Protein AF-A0A395MGU2-F1 (afdb_monomer)

pLDDT: mean 71.95, std 17.81, range [32.53, 97.25]

Secondary structure (DSSP, 8-state):
-HHHHHHHHHHHHHHHHHHHHHHHHHHHHHHHHHHHHHHHHHHHHHHHHHHHT-TTTSTT-HHHHHHHHHHHHHHHHHHHHHHHHHHHHHHHHHTTTT---S---TTTHHHHHHHHHHHHHHHHHHHHHHHHHHHHHHHHHHHHHHHHHHHHHHHHHHHHHHHHHHHHHHHHHHHHHHHHHHHHHHHHHHHHHHHHHHHHHHHHHHHHTTS---------------------------------

Structure (mmCIF, N/CA/C/O backbone):
data_AF-A0A395MGU2-F1
#
_entry.id   AF-A0A395MGU2-F1
#
loop_
_atom_site.group_PDB
_atom_site.id
_atom_site.type_symbol
_atom_site.label_atom_id
_atom_site.label_alt_id
_atom_site.label_comp_id
_atom_site.label_asym_id
_atom_site.label_entity_id
_atom_site.label_seq_id
_atom_site.pdbx_PDB_ins_code
_atom_site.Cartn_x
_atom_site.Cartn_y
_atom_site.Cartn_z
_atom_site.occupancy
_atom_site.B_iso_or_equiv
_atom_site.auth_seq_id
_atom_site.auth_comp_id
_atom_site.auth_asym_id
_atom_site.auth_atom_id
_atom_site.pdbx_PDB_model_num
ATOM 1 N N . MET A 1 1 ? 37.903 23.593 -37.915 1.00 64.31 1 MET A N 1
ATOM 2 C CA . MET A 1 1 ? 38.315 22.238 -37.480 1.00 64.31 1 MET A CA 1
ATOM 3 C C . MET A 1 1 ? 38.249 22.070 -35.965 1.00 64.31 1 MET A C 1
ATOM 5 O O . MET A 1 1 ? 37.519 21.200 -35.523 1.00 64.31 1 MET A O 1
ATOM 9 N N . LEU A 1 2 ? 38.906 22.914 -35.159 1.00 67.88 2 LEU A N 1
ATOM 10 C CA . LEU A 1 2 ? 38.904 22.776 -33.691 1.00 67.88 2 LEU A CA 1
ATOM 11 C C . LEU A 1 2 ? 37.501 22.856 -33.055 1.00 67.88 2 LEU A C 1
ATOM 13 O O . LEU A 1 2 ? 37.156 22.018 -32.233 1.00 67.88 2 LEU A O 1
ATOM 17 N N . THR A 1 3 ? 36.648 23.781 -33.501 1.00 76.00 3 THR A N 1
ATOM 18 C CA . THR A 1 3 ? 35.249 23.897 -33.039 1.00 76.00 3 THR A CA 1
ATOM 19 C C . THR A 1 3 ? 34.394 22.676 -33.382 1.00 76.00 3 THR A C 1
ATOM 21 O O . THR A 1 3 ? 33.568 22.258 -32.580 1.00 76.00 3 THR A O 1
ATOM 24 N N . PHE A 1 4 ? 34.624 22.068 -34.545 1.00 64.56 4 PHE A N 1
ATOM 25 C CA . PHE A 1 4 ? 33.943 20.848 -34.977 1.00 64.56 4 PHE A CA 1
ATOM 26 C C . PHE A 1 4 ? 34.370 19.637 -34.135 1.00 64.56 4 PHE A C 1
ATOM 28 O O . PHE A 1 4 ? 33.527 18.865 -33.694 1.00 64.56 4 PHE A O 1
ATOM 35 N N . VAL A 1 5 ? 35.665 19.521 -33.824 1.00 73.94 5 VAL A N 1
ATOM 36 C CA . VAL A 1 5 ? 36.189 18.476 -32.928 1.00 73.94 5 VAL A CA 1
ATOM 37 C C . VAL A 1 5 ? 35.655 18.650 -31.503 1.00 73.94 5 VAL A C 1
ATOM 39 O O . VAL A 1 5 ? 35.229 17.675 -30.891 1.00 73.94 5 VAL A O 1
ATOM 42 N N . VAL A 1 6 ? 35.606 19.884 -30.991 1.00 74.00 6 VAL A N 1
ATOM 43 C CA . VAL A 1 6 ? 35.024 20.189 -29.674 1.00 74.00 6 VAL A CA 1
ATOM 44 C C . VAL A 1 6 ? 33.528 19.873 -29.642 1.00 74.00 6 VAL A C 1
ATOM 46 O O . VAL A 1 6 ? 33.061 19.283 -28.673 1.00 74.00 6 VAL A O 1
ATOM 49 N N . ALA A 1 7 ? 32.779 20.188 -30.702 1.00 70.62 7 ALA A N 1
ATOM 50 C CA . ALA A 1 7 ? 31.359 19.855 -30.796 1.00 70.62 7 ALA A CA 1
ATOM 51 C C . ALA A 1 7 ? 31.118 18.336 -30.809 1.00 70.62 7 ALA A C 1
ATOM 53 O O . ALA A 1 7 ? 30.232 17.849 -30.110 1.00 70.62 7 ALA A O 1
ATOM 54 N N . ILE A 1 8 ? 31.937 17.574 -31.543 1.00 67.94 8 ILE A N 1
ATOM 55 C CA . ILE A 1 8 ? 31.875 16.106 -31.552 1.00 67.94 8 ILE A CA 1
ATOM 56 C C . ILE A 1 8 ? 32.214 15.544 -30.167 1.00 67.94 8 ILE A C 1
ATOM 58 O O . ILE A 1 8 ? 31.472 14.712 -29.649 1.00 67.94 8 ILE A O 1
ATOM 62 N N . ALA A 1 9 ? 33.290 16.019 -29.538 1.00 65.88 9 ALA A N 1
ATOM 63 C CA . ALA A 1 9 ? 33.683 15.583 -28.200 1.00 65.88 9 ALA A CA 1
ATOM 64 C C . ALA A 1 9 ? 32.603 15.904 -27.153 1.00 65.88 9 ALA A C 1
ATOM 66 O O . ALA A 1 9 ? 32.285 15.054 -26.324 1.00 65.88 9 ALA A O 1
ATOM 67 N N . ALA A 1 10 ? 31.986 17.086 -27.227 1.00 69.06 10 ALA A N 1
ATOM 68 C CA . ALA A 1 10 ? 30.882 17.480 -26.356 1.00 69.06 10 ALA A CA 1
ATOM 69 C C . ALA A 1 10 ? 29.630 16.616 -26.580 1.00 69.06 10 ALA A C 1
ATOM 71 O O . ALA A 1 10 ? 28.996 16.203 -25.612 1.00 69.06 10 ALA A O 1
ATOM 72 N N . ALA A 1 11 ? 29.296 16.286 -27.831 1.00 64.44 11 ALA A N 1
ATOM 73 C CA . ALA A 1 11 ? 28.179 15.400 -28.151 1.00 64.44 11 ALA A CA 1
ATOM 74 C C . ALA A 1 11 ? 28.408 13.971 -27.626 1.00 64.44 11 ALA A C 1
ATOM 76 O O . ALA A 1 11 ? 27.502 13.371 -27.043 1.00 64.44 11 ALA A O 1
ATOM 77 N N . PHE A 1 12 ? 29.628 13.444 -27.771 1.00 66.94 12 PHE A N 1
ATOM 78 C CA . PHE A 1 12 ? 30.013 12.162 -27.179 1.00 66.94 12 PHE A CA 1
ATOM 79 C C . PHE A 1 12 ? 29.957 12.205 -25.654 1.00 66.94 12 PHE A C 1
ATOM 81 O O . PHE A 1 12 ? 29.389 11.300 -25.048 1.00 66.94 12 PHE A O 1
ATOM 88 N N . TYR A 1 13 ? 30.485 13.264 -25.037 1.00 70.81 13 TYR A N 1
ATOM 89 C CA . TYR A 1 13 ? 30.456 13.446 -23.590 1.00 70.81 13 TYR A CA 1
ATOM 90 C C . TYR A 1 13 ? 29.020 13.492 -23.057 1.00 70.81 13 TYR A C 1
ATOM 92 O O . TYR A 1 13 ? 28.683 12.727 -22.160 1.00 70.81 13 TYR A O 1
ATOM 100 N N . ALA A 1 14 ? 28.142 14.292 -23.668 1.00 66.50 14 ALA A N 1
ATOM 101 C CA . ALA A 1 14 ? 26.734 14.384 -23.283 1.00 66.50 14 ALA A CA 1
ATOM 102 C C . ALA A 1 14 ? 26.013 13.031 -23.396 1.00 66.50 14 ALA A C 1
ATOM 104 O O . ALA A 1 14 ? 25.290 12.627 -22.482 1.00 66.50 14 ALA A O 1
ATOM 105 N N . ARG A 1 15 ? 26.250 12.291 -24.486 1.00 70.56 15 ARG A N 1
ATOM 106 C CA . ARG A 1 15 ? 25.684 10.950 -24.678 1.00 70.56 15 ARG A CA 1
ATOM 107 C C . ARG A 1 15 ? 26.200 9.961 -23.632 1.00 70.56 15 ARG A C 1
ATOM 109 O O . ARG A 1 15 ? 25.426 9.148 -23.130 1.00 70.56 15 ARG A O 1
ATOM 116 N N . LEU A 1 16 ? 27.476 10.062 -23.265 1.00 64.56 16 LEU A N 1
ATOM 117 C CA . LEU A 1 16 ? 28.100 9.222 -22.247 1.00 64.56 16 LEU A CA 1
ATOM 118 C C . LEU A 1 16 ? 27.535 9.501 -20.848 1.00 64.56 16 LEU A C 1
ATOM 120 O O . LEU A 1 16 ? 27.206 8.572 -20.112 1.00 64.56 16 LEU A O 1
ATOM 124 N N . THR A 1 17 ? 27.380 10.774 -20.482 1.00 68.56 17 THR A N 1
ATOM 125 C CA . THR A 1 17 ? 26.789 11.172 -19.197 1.00 68.56 17 THR A CA 1
ATOM 126 C C . THR A 1 17 ? 25.331 10.724 -19.096 1.00 68.56 17 THR A C 1
ATOM 128 O O . THR A 1 17 ? 24.908 10.237 -18.050 1.00 68.56 17 THR A O 1
ATOM 131 N N . TYR A 1 18 ? 24.576 10.811 -20.194 1.00 68.56 18 TYR A N 1
ATOM 132 C CA . TYR A 1 18 ? 23.182 10.372 -20.249 1.00 68.56 18 TYR A CA 1
ATOM 133 C C . TYR A 1 18 ? 23.017 8.851 -20.074 1.00 68.56 18 TYR A C 1
ATOM 135 O O . TYR A 1 18 ? 22.142 8.403 -19.327 1.00 68.56 18 TYR A O 1
ATOM 143 N N . LEU A 1 19 ? 23.885 8.052 -20.705 1.00 71.69 19 LEU A N 1
ATOM 144 C CA . LEU A 1 19 ? 23.934 6.594 -20.526 1.00 71.69 19 LEU A CA 1
ATOM 145 C C . LEU A 1 19 ? 24.243 6.216 -19.074 1.00 71.69 19 LEU A C 1
ATOM 147 O O . LEU A 1 19 ? 23.569 5.373 -18.493 1.00 71.69 19 LEU A O 1
ATOM 151 N N . ARG A 1 20 ? 25.208 6.904 -18.462 1.00 71.25 20 ARG A N 1
ATOM 152 C CA . ARG A 1 20 ? 25.637 6.639 -17.086 1.00 71.25 20 ARG A CA 1
ATOM 153 C C . ARG A 1 20 ? 24.561 6.975 -16.052 1.00 71.25 20 ARG A C 1
ATOM 155 O O . ARG A 1 20 ? 24.327 6.190 -15.144 1.00 71.25 20 ARG A O 1
ATOM 162 N N . ASN A 1 21 ? 23.852 8.089 -16.235 1.00 77.69 21 ASN A N 1
ATOM 163 C CA . ASN A 1 21 ? 22.687 8.411 -15.409 1.00 77.69 21 ASN A CA 1
ATOM 164 C C . ASN A 1 21 ? 21.570 7.359 -15.562 1.00 77.69 21 ASN A C 1
ATOM 166 O O . ASN A 1 21 ? 20.858 7.060 -14.610 1.00 77.69 21 ASN A O 1
ATOM 170 N N . SER A 1 22 ? 21.417 6.785 -16.757 1.00 75.44 22 SER A N 1
ATOM 171 C CA . SER A 1 22 ? 20.407 5.752 -17.017 1.00 75.44 22 SER A CA 1
ATOM 172 C C . SER A 1 22 ? 20.746 4.421 -16.333 1.00 75.44 22 SER A C 1
ATOM 174 O O . SER A 1 22 ? 19.843 3.777 -15.806 1.00 75.44 22 SER A O 1
ATOM 176 N N . ASP A 1 23 ? 22.028 4.049 -16.266 1.00 73.69 23 ASP A N 1
ATOM 177 C CA . ASP A 1 23 ? 22.494 2.908 -15.465 1.00 73.69 23 ASP A CA 1
ATOM 178 C C . ASP A 1 23 ? 22.206 3.105 -13.974 1.00 73.69 23 ASP A C 1
ATOM 180 O O . ASP A 1 23 ? 21.671 2.211 -13.319 1.00 73.69 23 ASP A O 1
ATOM 184 N N . ASP A 1 24 ? 22.528 4.282 -13.430 1.00 78.44 24 ASP A N 1
ATOM 185 C CA . ASP A 1 24 ? 22.296 4.579 -12.013 1.00 78.44 24 ASP A CA 1
ATOM 186 C C . ASP A 1 24 ? 20.805 4.476 -11.655 1.00 78.44 24 ASP A C 1
ATOM 188 O O . ASP A 1 24 ? 20.445 3.964 -10.594 1.00 78.44 24 ASP A O 1
ATOM 192 N N . GLU A 1 25 ? 19.918 4.905 -12.553 1.00 79.62 25 GLU A N 1
ATOM 193 C CA . GLU A 1 25 ? 18.474 4.734 -12.390 1.00 79.62 25 GLU A CA 1
ATOM 194 C C . GLU A 1 25 ? 18.039 3.270 -12.421 1.00 79.62 25 GLU A C 1
ATOM 196 O O . GLU A 1 25 ? 17.237 2.864 -11.581 1.00 79.62 25 GLU A O 1
ATOM 201 N N . PHE A 1 26 ? 18.582 2.464 -13.333 1.00 78.12 26 PHE A N 1
ATOM 202 C CA . PHE A 1 26 ? 18.306 1.030 -13.376 1.00 78.12 26 PHE A CA 1
ATOM 203 C C . PHE A 1 26 ? 18.719 0.338 -12.067 1.00 78.12 26 PHE A C 1
ATOM 205 O O . PHE A 1 26 ? 17.932 -0.399 -11.470 1.00 78.12 26 PHE A O 1
ATOM 212 N N . PHE A 1 27 ? 19.917 0.632 -11.551 1.00 78.81 27 PHE A N 1
ATOM 213 C CA . PHE A 1 27 ? 20.377 0.079 -10.273 1.00 78.81 27 PHE A CA 1
ATOM 214 C C . PHE A 1 27 ? 19.551 0.569 -9.082 1.00 78.81 27 PHE A C 1
ATOM 216 O O . PHE A 1 27 ? 19.300 -0.205 -8.153 1.00 78.81 27 PHE A O 1
ATOM 223 N N . ARG A 1 28 ? 19.077 1.819 -9.107 1.00 81.06 28 ARG A N 1
ATOM 224 C CA . ARG A 1 28 ? 18.134 2.327 -8.102 1.00 81.06 28 ARG A CA 1
ATOM 225 C C . ARG A 1 28 ? 16.823 1.552 -8.127 1.00 81.06 28 ARG A C 1
ATOM 227 O O . ARG A 1 28 ? 16.382 1.141 -7.062 1.00 81.06 28 ARG A O 1
ATOM 234 N N . VAL A 1 29 ? 16.256 1.289 -9.307 1.00 81.44 29 VAL A N 1
ATOM 235 C CA . VAL A 1 29 ? 15.024 0.491 -9.443 1.00 81.44 29 VAL A CA 1
ATOM 236 C C . VAL A 1 29 ? 15.239 -0.950 -8.980 1.00 81.44 29 VAL A C 1
ATOM 238 O O . VAL A 1 29 ? 14.396 -1.497 -8.279 1.00 81.44 29 VAL A O 1
ATOM 241 N N . LYS A 1 30 ? 16.388 -1.569 -9.277 1.00 81.56 30 LYS A N 1
ATOM 242 C CA . LYS A 1 30 ? 16.716 -2.902 -8.738 1.00 81.56 30 LYS A CA 1
ATOM 243 C C . LYS A 1 30 ? 16.831 -2.906 -7.214 1.00 81.56 30 LYS A C 1
ATOM 245 O O . LYS A 1 30 ? 16.351 -3.827 -6.557 1.00 81.56 30 LYS A O 1
ATOM 250 N N . THR A 1 31 ? 17.454 -1.876 -6.650 1.00 81.19 31 THR A N 1
ATOM 251 C CA . THR A 1 31 ? 17.600 -1.739 -5.196 1.00 81.19 31 THR A CA 1
ATOM 252 C C . THR A 1 31 ? 16.237 -1.518 -4.542 1.00 81.19 31 THR A C 1
ATOM 254 O O . THR A 1 31 ? 15.907 -2.212 -3.580 1.00 81.19 31 THR A O 1
ATOM 257 N N . SER A 1 32 ? 15.401 -0.635 -5.098 1.00 75.38 32 SER A N 1
ATOM 258 C CA . SER A 1 32 ? 14.038 -0.423 -4.604 1.00 75.38 32 SER A CA 1
ATOM 259 C C . SER A 1 32 ? 13.200 -1.692 -4.730 1.00 75.38 32 SER A C 1
ATOM 261 O O . SER A 1 32 ? 12.474 -2.018 -3.807 1.00 75.38 32 SER A O 1
ATOM 263 N N . LEU A 1 33 ? 13.363 -2.477 -5.797 1.00 80.19 33 LEU A N 1
ATOM 264 C CA . LEU A 1 33 ? 12.656 -3.747 -5.974 1.00 80.19 33 LEU A CA 1
ATOM 265 C C . LEU A 1 33 ? 13.002 -4.776 -4.889 1.00 80.19 33 LEU A C 1
ATOM 267 O O . LEU A 1 33 ? 12.125 -5.487 -4.405 1.00 80.19 33 LEU A O 1
ATOM 271 N N . SER A 1 34 ? 14.264 -4.829 -4.454 1.00 78.94 34 SER A N 1
ATOM 272 C CA . SER A 1 34 ? 14.652 -5.690 -3.329 1.00 78.94 34 SER A CA 1
ATOM 273 C C . SER A 1 34 ? 13.978 -5.268 -2.018 1.00 78.94 34 SER A C 1
ATOM 275 O O . SER A 1 34 ? 13.497 -6.121 -1.273 1.00 78.94 34 SER A O 1
ATOM 277 N N . TRP A 1 35 ? 13.860 -3.957 -1.787 1.00 79.12 35 TRP A N 1
ATOM 278 C CA . TRP A 1 35 ? 13.123 -3.395 -0.657 1.00 79.12 35 TRP A CA 1
ATOM 279 C C . TRP A 1 35 ? 11.621 -3.689 -0.756 1.00 79.12 35 TRP A C 1
ATOM 281 O O . TRP A 1 35 ? 10.987 -4.079 0.223 1.00 79.12 35 TRP A O 1
ATOM 291 N N . TYR A 1 36 ? 11.0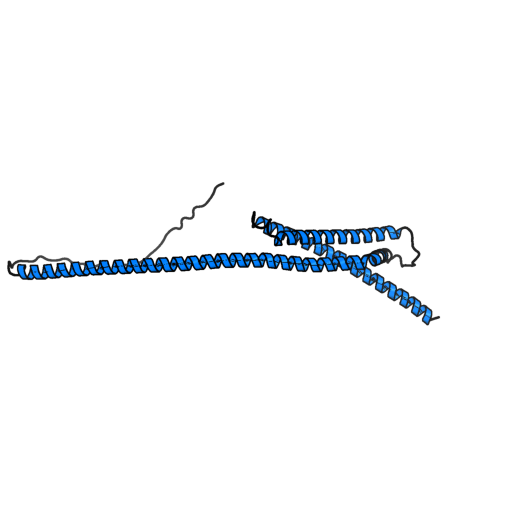64 -3.580 -1.959 1.00 80.31 36 TYR A N 1
ATOM 292 C CA . TYR A 1 36 ? 9.658 -3.828 -2.241 1.00 80.31 36 TYR A CA 1
ATOM 293 C C . TYR A 1 36 ? 9.228 -5.247 -1.921 1.00 80.31 36 TYR A C 1
ATOM 295 O O . TYR A 1 36 ? 8.150 -5.432 -1.364 1.00 80.31 36 TYR A O 1
ATOM 303 N N . LYS A 1 37 ? 10.100 -6.213 -2.198 1.00 78.06 37 LYS A N 1
ATOM 304 C CA . LYS A 1 37 ? 9.891 -7.616 -1.863 1.00 78.06 37 LYS A CA 1
ATOM 305 C C . LYS A 1 37 ? 9.890 -7.855 -0.354 1.00 78.06 37 LYS A C 1
ATOM 307 O O . LYS A 1 37 ? 9.051 -8.576 0.181 1.00 78.06 37 LYS A O 1
ATOM 312 N N . THR A 1 38 ? 10.824 -7.233 0.368 1.00 76.38 38 THR A N 1
ATOM 313 C CA . THR A 1 38 ? 10.840 -7.331 1.835 1.00 76.38 38 THR A CA 1
ATOM 314 C C . THR A 1 38 ? 9.624 -6.647 2.460 1.00 76.38 38 THR A C 1
ATOM 316 O O . THR A 1 38 ? 9.029 -7.176 3.391 1.00 76.38 38 THR A O 1
ATOM 319 N N . GLU A 1 39 ? 9.184 -5.524 1.901 1.00 74.62 39 GLU A N 1
ATOM 320 C CA . GLU A 1 39 ? 7.987 -4.819 2.350 1.00 74.62 39 GLU A CA 1
ATOM 321 C C . GLU A 1 39 ? 6.707 -5.615 2.063 1.00 74.62 39 GLU A C 1
ATOM 323 O O . GLU A 1 39 ? 5.857 -5.731 2.941 1.00 74.62 39 GLU A O 1
ATOM 328 N N . SER A 1 40 ? 6.564 -6.205 0.872 1.00 73.56 40 SER A N 1
ATOM 329 C CA . SER A 1 40 ? 5.372 -6.976 0.506 1.00 73.56 40 SER A CA 1
ATOM 330 C C . SER A 1 40 ? 5.228 -8.245 1.349 1.00 73.56 40 SER A C 1
ATOM 332 O O . SER A 1 40 ? 4.124 -8.553 1.799 1.00 73.56 40 SER A O 1
ATOM 334 N N . THR A 1 41 ? 6.336 -8.927 1.660 1.00 79.69 41 THR A N 1
ATOM 335 C CA . THR A 1 41 ? 6.334 -10.062 2.604 1.00 79.69 41 THR A CA 1
ATOM 336 C C . THR A 1 41 ? 5.959 -9.645 4.026 1.00 79.69 41 THR A C 1
ATOM 338 O O . THR A 1 41 ? 5.133 -10.308 4.652 1.00 79.69 41 THR A O 1
ATOM 341 N N . TRP A 1 42 ? 6.493 -8.522 4.516 1.00 78.06 42 TRP A N 1
ATOM 342 C CA . TRP A 1 42 ? 6.118 -7.979 5.822 1.00 78.06 42 TRP A CA 1
ATOM 343 C C . TRP A 1 42 ? 4.635 -7.581 5.876 1.00 78.06 42 TRP A C 1
ATOM 345 O O . TRP A 1 42 ? 3.942 -7.899 6.841 1.00 78.06 42 TRP A O 1
ATOM 355 N N . LEU A 1 43 ? 4.113 -6.948 4.820 1.00 72.56 43 LEU A N 1
ATOM 356 C CA . LEU A 1 43 ? 2.697 -6.594 4.712 1.00 72.56 43 LEU A CA 1
ATOM 357 C C . LEU A 1 43 ? 1.803 -7.836 4.712 1.00 72.56 43 LEU A C 1
ATOM 359 O O . LEU A 1 43 ? 0.782 -7.824 5.395 1.00 72.56 43 LEU A O 1
ATOM 363 N N . ALA A 1 44 ? 2.185 -8.896 3.991 1.00 76.31 44 ALA A N 1
ATOM 364 C CA . ALA A 1 44 ? 1.460 -10.167 3.932 1.00 76.31 44 ALA A CA 1
ATOM 365 C C . ALA A 1 44 ? 1.389 -10.870 5.300 1.00 76.31 44 ALA A C 1
ATOM 367 O O . ALA A 1 44 ? 0.323 -11.346 5.707 1.00 76.31 44 ALA A O 1
ATOM 368 N N . ASP A 1 45 ? 2.502 -10.889 6.035 1.00 79.75 45 ASP A N 1
ATOM 369 C CA . ASP A 1 45 ? 2.551 -11.426 7.397 1.00 79.75 45 ASP A CA 1
ATOM 370 C C . ASP A 1 45 ? 1.659 -10.611 8.346 1.00 79.75 45 ASP A C 1
ATOM 372 O O . ASP A 1 45 ? 0.880 -11.165 9.121 1.00 79.75 45 ASP A O 1
ATOM 376 N N . LEU A 1 46 ? 1.644 -9.282 8.195 1.00 71.38 46 LEU A N 1
ATOM 377 C CA . LEU A 1 46 ? 0.780 -8.397 8.977 1.00 71.38 46 LEU A CA 1
ATOM 378 C C . LEU A 1 46 ? -0.716 -8.652 8.716 1.00 71.38 46 LEU A C 1
ATOM 380 O O . LEU A 1 46 ? -1.509 -8.647 9.660 1.00 71.38 46 LEU A O 1
ATOM 384 N N . VAL A 1 47 ? -1.119 -8.943 7.471 1.00 71.75 47 VAL A N 1
ATOM 385 C CA . VAL A 1 47 ? -2.500 -9.382 7.167 1.00 71.75 47 VAL A CA 1
ATOM 386 C C . VAL A 1 47 ? -2.822 -10.673 7.890 1.00 71.75 47 VAL A C 1
ATOM 388 O O . VAL A 1 47 ? -3.889 -10.803 8.483 1.00 71.75 47 VAL A O 1
ATOM 391 N N . THR A 1 48 ? -1.898 -11.627 7.824 1.00 75.69 48 THR A N 1
ATOM 392 C CA . THR A 1 48 ? -2.069 -12.961 8.391 1.00 75.69 48 THR A CA 1
ATOM 393 C C . THR A 1 48 ? -2.202 -12.875 9.908 1.00 75.69 48 THR A C 1
ATOM 395 O O . THR A 1 48 ? -3.117 -13.470 10.471 1.00 75.69 48 THR A O 1
ATOM 398 N N . ALA A 1 49 ? -1.386 -12.046 10.561 1.00 72.31 49 ALA A N 1
ATOM 399 C CA . ALA A 1 49 ? -1.473 -11.758 11.988 1.00 72.31 49 ALA A CA 1
ATOM 400 C C . ALA A 1 49 ? -2.799 -11.078 12.371 1.00 72.31 49 ALA A C 1
ATOM 402 O O . ALA A 1 49 ? -3.431 -11.466 13.355 1.00 72.31 49 ALA A O 1
ATOM 403 N N . ILE A 1 50 ? -3.263 -10.103 11.579 1.00 68.38 50 ILE A N 1
ATOM 404 C CA . ILE A 1 50 ? -4.577 -9.473 11.778 1.00 68.38 50 ILE A CA 1
ATOM 405 C C . ILE A 1 50 ? -5.708 -10.502 11.651 1.00 68.38 50 ILE A C 1
ATOM 407 O O . ILE A 1 50 ? -6.666 -10.456 12.423 1.00 68.38 50 ILE A O 1
ATOM 411 N N . ASN A 1 51 ? -5.608 -11.414 10.686 1.00 65.38 51 ASN A N 1
ATOM 412 C CA . ASN A 1 51 ? -6.637 -12.411 10.415 1.00 65.38 51 ASN A CA 1
ATOM 413 C C . ASN A 1 51 ? -6.662 -13.503 11.498 1.00 65.38 51 ASN A C 1
ATOM 415 O O . ASN A 1 51 ? -7.730 -13.874 11.975 1.00 65.38 51 ASN A O 1
ATOM 419 N N . ALA A 1 52 ? -5.487 -13.953 11.949 1.00 67.31 52 ALA A N 1
ATOM 420 C CA . ALA A 1 52 ? -5.332 -14.943 13.015 1.00 67.31 52 ALA A CA 1
ATOM 421 C C . ALA A 1 52 ? -5.819 -14.430 14.380 1.00 67.31 52 ALA A C 1
ATOM 423 O O . ALA A 1 52 ? -6.309 -15.203 15.197 1.00 67.31 52 ALA A O 1
ATOM 424 N N . GLN A 1 53 ? -5.720 -13.123 14.641 1.00 63.53 53 GLN A N 1
ATOM 425 C CA . GLN A 1 53 ? -6.254 -12.537 15.872 1.00 63.53 53 GLN A CA 1
ATOM 426 C C . GLN A 1 53 ? -7.788 -12.471 15.911 1.00 63.53 53 GLN A C 1
ATOM 428 O O . GLN A 1 53 ? -8.335 -12.253 16.990 1.00 63.53 53 GLN A O 1
ATOM 433 N N . HIS A 1 54 ? -8.486 -12.591 14.778 1.00 59.25 54 HIS A N 1
ATOM 434 C CA . HIS A 1 54 ? -9.934 -12.383 14.693 1.00 59.25 54 HIS A CA 1
ATOM 435 C C . HIS A 1 54 ? -10.575 -13.345 13.678 1.00 59.25 54 HIS A C 1
ATOM 437 O O . HIS A 1 54 ? -11.058 -12.944 12.615 1.00 59.25 54 HIS A O 1
ATOM 443 N N . GLU A 1 55 ? -10.626 -14.627 14.041 1.00 53.12 55 GLU A N 1
ATOM 444 C CA . GLU A 1 55 ? -11.409 -15.647 13.341 1.00 53.12 55 GLU A CA 1
ATOM 445 C C . GLU A 1 55 ? -12.909 -15.280 13.370 1.00 53.12 55 GLU A C 1
ATOM 447 O O . GLU A 1 55 ? -13.613 -15.515 14.349 1.00 53.12 55 GLU A O 1
ATOM 452 N N . GLY A 1 56 ? -13.419 -14.654 12.304 1.00 55.88 56 GLY A N 1
ATOM 453 C CA . GLY A 1 56 ? -14.855 -14.667 11.988 1.00 55.88 56 GLY A CA 1
ATOM 454 C C . GLY A 1 56 ? -15.551 -13.327 11.734 1.00 55.88 56 GLY A C 1
ATOM 455 O O . GLY A 1 56 ? -16.613 -13.337 11.120 1.00 55.88 56 GLY A O 1
ATOM 456 N N . PHE A 1 57 ? -14.990 -12.177 12.132 1.00 54.19 57 PHE A N 1
ATOM 457 C CA . PHE A 1 57 ? -15.690 -10.880 11.986 1.00 54.19 57 PHE A CA 1
ATOM 458 C C . PHE A 1 57 ? -15.225 -10.007 10.805 1.00 54.19 57 PHE A C 1
ATOM 460 O O . PHE A 1 57 ? -15.983 -9.150 10.354 1.00 54.19 57 PHE A O 1
ATOM 467 N N . HIS A 1 58 ? -14.008 -10.200 10.282 1.00 58.91 58 HIS A N 1
ATOM 468 C CA . HIS A 1 58 ? -13.409 -9.264 9.311 1.00 58.91 58 HIS A CA 1
ATOM 469 C C . HIS A 1 58 ? -13.451 -9.708 7.849 1.00 58.91 58 HIS A C 1
ATOM 471 O O . HIS A 1 58 ? -13.265 -8.872 6.970 1.00 58.91 58 HIS A O 1
ATOM 477 N N . THR A 1 59 ? -13.751 -10.973 7.555 1.00 58.62 59 THR A N 1
ATOM 478 C CA . THR A 1 59 ? -13.867 -11.463 6.167 1.00 58.62 59 THR A CA 1
ATOM 479 C C . THR A 1 59 ? -14.998 -10.780 5.387 1.00 58.62 59 THR A C 1
ATOM 481 O O . THR A 1 59 ? -14.956 -10.715 4.158 1.00 58.62 59 THR A O 1
ATOM 484 N N . HIS A 1 60 ? -15.990 -10.226 6.090 1.00 60.69 60 HIS A N 1
ATOM 485 C CA . HIS A 1 60 ? -17.123 -9.509 5.501 1.00 60.69 60 HIS A CA 1
ATOM 486 C C . HIS A 1 60 ? -17.018 -7.982 5.568 1.00 60.69 60 HIS A C 1
ATOM 488 O O . HIS A 1 60 ? -17.925 -7.303 5.091 1.00 60.69 60 HIS A O 1
ATOM 494 N N . GLN A 1 61 ? -15.941 -7.423 6.130 1.00 71.50 61 GLN A N 1
ATOM 495 C CA . GLN A 1 61 ? -15.775 -5.972 6.151 1.00 71.50 61 GLN A CA 1
ATOM 496 C C . GLN A 1 61 ? -15.307 -5.460 4.776 1.00 71.50 61 GLN A C 1
ATOM 498 O O . GLN A 1 61 ? -14.316 -5.973 4.243 1.00 71.50 61 GLN A O 1
ATOM 503 N N . PRO A 1 62 ? -15.994 -4.462 4.184 1.00 76.00 62 PRO A N 1
ATOM 504 C CA . PRO A 1 62 ? -15.623 -3.914 2.878 1.00 76.00 62 PRO A CA 1
ATOM 505 C C . PRO A 1 62 ? -14.209 -3.312 2.882 1.00 76.00 62 PRO A C 1
ATOM 507 O O . PRO A 1 62 ? -13.516 -3.348 1.867 1.00 76.00 62 PRO A O 1
ATOM 510 N N . GLU A 1 63 ? -13.740 -2.831 4.034 1.00 76.81 63 GLU A N 1
ATOM 511 C CA . GLU A 1 63 ? -12.389 -2.307 4.230 1.00 76.81 63 GLU A CA 1
ATOM 512 C C . GLU A 1 63 ? -11.329 -3.397 4.045 1.00 76.81 63 GLU A C 1
ATOM 514 O O . GLU A 1 63 ? -10.303 -3.161 3.410 1.00 76.81 63 GLU A O 1
ATOM 519 N N . TYR A 1 64 ? -11.594 -4.609 4.544 1.00 77.31 64 TYR A N 1
ATOM 520 C CA . TYR A 1 64 ? -10.691 -5.746 4.382 1.00 77.31 64 TYR A CA 1
ATOM 521 C C . TYR A 1 64 ? -10.647 -6.217 2.927 1.00 77.31 64 TYR A C 1
ATOM 523 O O . TYR A 1 64 ? -9.572 -6.479 2.398 1.00 77.31 64 TYR A O 1
ATOM 531 N N . GLN A 1 65 ? -11.793 -6.258 2.242 1.00 81.00 65 GLN A N 1
ATOM 532 C CA . GLN A 1 65 ? -11.846 -6.627 0.824 1.00 81.00 65 GLN A CA 1
ATOM 533 C C . GLN A 1 65 ? -11.066 -5.633 -0.042 1.00 81.00 65 GLN A C 1
ATOM 535 O O . GLN A 1 65 ? -10.224 -6.038 -0.846 1.00 81.00 65 GLN A O 1
ATOM 540 N N . MET A 1 66 ? -11.266 -4.332 0.184 1.00 83.06 66 MET A N 1
ATOM 541 C CA . MET A 1 66 ? -10.495 -3.286 -0.488 1.00 83.06 66 MET A CA 1
ATOM 542 C C . MET A 1 66 ? -8.999 -3.404 -0.176 1.00 83.06 66 MET A C 1
ATOM 544 O O . MET A 1 66 ? -8.169 -3.263 -1.071 1.00 83.06 66 MET A O 1
ATOM 548 N N . TYR A 1 67 ? -8.648 -3.729 1.068 1.00 79.56 67 TYR A N 1
ATOM 549 C CA . TYR A 1 67 ? -7.269 -3.963 1.472 1.00 79.56 67 TYR A CA 1
ATOM 550 C C . TYR A 1 67 ? -6.629 -5.149 0.745 1.00 79.56 67 TYR A C 1
ATOM 552 O O . TYR A 1 67 ? -5.548 -5.000 0.176 1.00 79.56 67 TYR A O 1
ATOM 560 N N . THR A 1 68 ? -7.302 -6.301 0.705 1.00 82.25 68 THR A N 1
ATOM 561 C CA . THR A 1 68 ? -6.804 -7.484 -0.014 1.00 82.25 68 THR A CA 1
ATOM 562 C C . THR A 1 68 ? -6.623 -7.210 -1.503 1.00 82.25 68 THR A C 1
ATOM 564 O O . THR A 1 68 ? -5.608 -7.597 -2.070 1.00 82.25 68 THR A O 1
ATOM 567 N N . PHE A 1 69 ? -7.551 -6.465 -2.110 1.00 84.00 69 PHE A N 1
ATOM 568 C CA . PHE A 1 69 ? -7.472 -6.074 -3.513 1.00 84.00 69 PHE A CA 1
ATOM 569 C C . PHE A 1 69 ? -6.264 -5.171 -3.799 1.00 84.00 69 PHE A C 1
ATOM 571 O O . PHE A 1 69 ? -5.519 -5.412 -4.743 1.00 84.00 69 PHE A O 1
ATOM 578 N N . VAL A 1 70 ? -6.032 -4.147 -2.971 1.00 85.19 70 VAL A N 1
ATOM 579 C CA . VAL A 1 70 ? -4.873 -3.254 -3.142 1.00 85.19 70 VAL A CA 1
ATOM 580 C C . VAL A 1 70 ? -3.559 -4.005 -2.915 1.00 85.19 70 VAL A C 1
ATOM 582 O O . VAL A 1 70 ? -2.564 -3.720 -3.579 1.00 85.19 70 VAL A O 1
ATOM 585 N N . MET A 1 71 ? -3.545 -4.971 -1.996 1.00 82.81 71 MET A N 1
ATOM 586 C CA . MET A 1 71 ? -2.360 -5.785 -1.745 1.00 82.81 71 MET A CA 1
ATOM 587 C C . MET A 1 71 ? -2.031 -6.708 -2.928 1.00 82.81 71 MET A C 1
ATOM 589 O O . MET A 1 71 ? -0.862 -6.852 -3.280 1.00 82.81 71 MET A O 1
ATOM 593 N N . ASP A 1 72 ? -3.048 -7.275 -3.577 1.00 85.06 72 ASP A N 1
ATOM 594 C CA . ASP A 1 72 ? -2.884 -8.052 -4.810 1.00 85.06 72 ASP A CA 1
ATOM 595 C C . ASP A 1 72 ? -2.367 -7.179 -5.969 1.00 85.06 72 ASP A C 1
ATOM 597 O O . ASP A 1 72 ? -1.439 -7.558 -6.684 1.00 85.06 72 ASP A O 1
ATOM 601 N N . ASP A 1 73 ? -2.873 -5.947 -6.101 1.00 85.75 73 ASP A N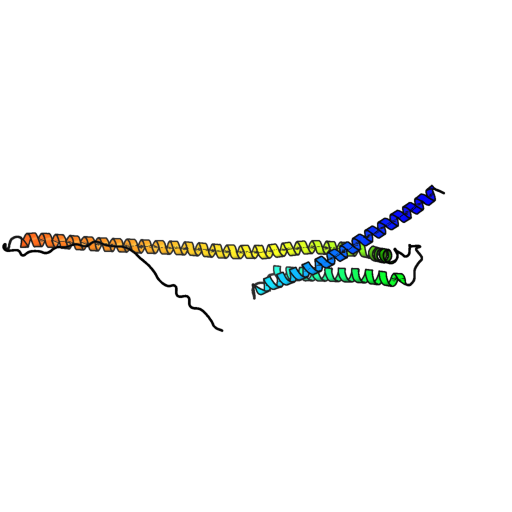 1
ATOM 602 C CA . ASP A 1 73 ? -2.386 -4.993 -7.107 1.00 85.75 73 ASP A CA 1
ATOM 603 C C . ASP A 1 73 ? -0.917 -4.589 -6.870 1.00 85.75 73 ASP A C 1
ATOM 605 O O . ASP A 1 73 ? -0.123 -4.515 -7.810 1.00 85.75 73 ASP A O 1
ATOM 609 N N . LEU A 1 74 ? -0.504 -4.415 -5.607 1.00 83.69 74 LEU A N 1
ATOM 610 C CA . LEU A 1 74 ? 0.902 -4.184 -5.250 1.00 83.69 74 LEU A CA 1
ATOM 611 C C . LEU A 1 74 ? 1.813 -5.340 -5.684 1.00 83.69 74 LEU A C 1
ATOM 613 O O . LEU A 1 74 ? 2.892 -5.092 -6.230 1.00 83.69 74 LEU A O 1
ATOM 617 N N . LEU A 1 75 ? 1.384 -6.586 -5.467 1.00 82.38 75 LEU A N 1
ATOM 618 C CA . LEU A 1 75 ? 2.133 -7.773 -5.885 1.00 82.38 75 LEU A CA 1
ATOM 619 C C . LEU A 1 75 ? 2.192 -7.894 -7.413 1.00 82.38 75 LEU A C 1
ATOM 621 O O . LEU A 1 75 ? 3.242 -8.214 -7.972 1.00 82.38 75 LEU A O 1
ATOM 625 N N . ASN A 1 76 ? 1.103 -7.567 -8.110 1.00 87.38 76 ASN A N 1
ATOM 626 C CA . ASN A 1 76 ? 1.065 -7.545 -9.572 1.00 87.38 76 ASN A CA 1
ATOM 627 C C . ASN A 1 76 ? 2.021 -6.487 -10.152 1.00 87.38 76 ASN A C 1
ATOM 629 O O . ASN A 1 76 ? 2.736 -6.750 -11.119 1.00 87.38 76 ASN A O 1
ATOM 633 N N . LEU A 1 77 ? 2.091 -5.295 -9.552 1.00 85.31 77 LEU A N 1
ATOM 634 C CA . LEU A 1 77 ? 3.053 -4.263 -9.954 1.00 85.31 77 LEU A CA 1
ATOM 635 C C . LEU A 1 77 ? 4.502 -4.684 -9.698 1.00 85.31 77 LEU A C 1
ATOM 637 O O . LEU A 1 77 ? 5.358 -4.419 -10.543 1.00 85.31 77 LEU A O 1
ATOM 641 N N . GLU A 1 78 ? 4.779 -5.350 -8.574 1.00 83.62 78 GLU A N 1
ATOM 642 C CA . GLU A 1 78 ? 6.097 -5.926 -8.288 1.00 83.62 78 GLU A CA 1
ATOM 643 C C . GLU A 1 78 ? 6.487 -6.950 -9.362 1.00 83.62 78 GLU A C 1
ATOM 645 O O . GLU A 1 78 ? 7.578 -6.858 -9.927 1.00 83.62 78 GLU A O 1
ATOM 650 N N . GLN A 1 79 ? 5.573 -7.858 -9.717 1.00 84.69 79 GLN A N 1
ATOM 651 C CA . GLN A 1 79 ? 5.800 -8.849 -10.768 1.00 84.69 79 GLN A CA 1
ATOM 652 C C . GLN A 1 79 ? 6.053 -8.187 -12.129 1.00 84.69 79 GLN A C 1
ATOM 654 O O . GLN A 1 79 ? 7.006 -8.534 -12.819 1.00 84.69 79 GLN A O 1
ATOM 659 N N . ARG A 1 80 ? 5.267 -7.170 -12.500 1.00 85.62 80 ARG A N 1
ATOM 660 C CA . ARG A 1 80 ? 5.468 -6.422 -13.754 1.00 85.62 80 ARG A CA 1
ATOM 661 C C . ARG A 1 80 ? 6.796 -5.665 -13.784 1.00 85.62 80 ARG A C 1
ATOM 663 O O . ARG A 1 80 ? 7.401 -5.540 -14.848 1.00 85.62 80 ARG A O 1
ATOM 670 N N . LEU A 1 81 ? 7.245 -5.134 -12.646 1.00 84.44 81 LEU A N 1
ATOM 671 C CA . LEU A 1 81 ? 8.561 -4.504 -12.520 1.00 84.44 81 LEU A CA 1
ATOM 672 C C . LEU A 1 81 ? 9.686 -5.536 -12.649 1.00 84.44 81 LEU A C 1
ATOM 674 O O . LEU A 1 81 ? 10.663 -5.266 -13.346 1.00 84.44 81 LEU A O 1
ATOM 678 N N . LEU A 1 82 ? 9.534 -6.714 -12.036 1.00 85.31 82 LEU A N 1
ATOM 679 C CA . LEU A 1 82 ? 10.463 -7.837 -12.189 1.00 85.31 82 LEU A CA 1
ATOM 680 C C . LEU A 1 82 ? 10.567 -8.284 -13.648 1.00 85.31 82 LEU A C 1
ATOM 682 O O . LEU A 1 82 ? 11.680 -8.428 -14.148 1.00 85.31 82 LEU A O 1
ATOM 686 N N . ASP A 1 83 ? 9.439 -8.433 -14.341 1.00 88.00 83 ASP A N 1
ATOM 687 C CA . ASP A 1 83 ? 9.405 -8.844 -15.747 1.00 88.00 83 ASP A CA 1
ATOM 688 C C . ASP A 1 83 ? 10.123 -7.827 -16.644 1.00 88.00 83 ASP A C 1
ATOM 690 O O . ASP A 1 83 ? 10.915 -8.207 -17.503 1.00 88.00 83 ASP A O 1
ATOM 694 N N . ILE A 1 84 ? 9.915 -6.525 -16.412 1.00 85.62 84 ILE A N 1
ATOM 695 C CA . ILE A 1 84 ? 10.615 -5.458 -17.143 1.00 85.62 84 ILE A CA 1
ATOM 696 C C . ILE A 1 84 ? 12.123 -5.508 -16.887 1.00 85.62 84 ILE A C 1
ATOM 698 O O . ILE A 1 84 ? 12.906 -5.376 -17.827 1.00 85.62 84 ILE A O 1
ATOM 702 N N . VAL A 1 85 ? 12.546 -5.698 -15.635 1.00 85.06 85 VAL A N 1
ATOM 703 C CA . VAL A 1 85 ? 13.971 -5.810 -15.296 1.00 85.06 85 VAL A CA 1
ATOM 704 C C . VAL A 1 85 ? 14.576 -7.046 -15.966 1.00 85.06 85 VAL A C 1
ATOM 706 O O . VAL A 1 85 ? 15.604 -6.928 -16.633 1.00 85.06 85 VAL A O 1
ATOM 709 N N . ALA A 1 86 ? 13.912 -8.199 -15.885 1.00 84.81 86 ALA A N 1
ATOM 710 C CA . ALA A 1 86 ? 14.351 -9.432 -16.530 1.00 84.81 86 ALA A CA 1
ATOM 711 C C . ALA A 1 86 ? 14.425 -9.292 -18.062 1.00 84.81 86 ALA A C 1
ATOM 713 O O . ALA A 1 86 ? 15.398 -9.723 -18.678 1.00 84.81 86 ALA A O 1
ATOM 714 N N . GLU A 1 87 ? 13.450 -8.625 -18.687 1.00 84.75 87 GLU A N 1
ATOM 715 C CA . GLU A 1 87 ? 13.449 -8.334 -20.123 1.00 84.75 87 GLU A CA 1
ATOM 716 C C . GLU A 1 87 ? 14.608 -7.403 -20.511 1.00 84.75 87 GLU A C 1
ATOM 718 O O . GLU A 1 87 ? 15.244 -7.605 -21.547 1.00 84.75 87 GLU A O 1
ATOM 723 N N . THR A 1 88 ? 14.922 -6.396 -19.689 1.00 82.62 88 THR A N 1
ATOM 724 C CA . THR A 1 88 ? 16.061 -5.500 -19.945 1.00 82.62 88 THR A CA 1
ATOM 725 C C . THR A 1 88 ? 17.405 -6.208 -19.806 1.00 82.62 88 THR A C 1
ATOM 727 O O . THR A 1 88 ? 18.298 -5.955 -20.612 1.00 82.62 88 THR A O 1
ATOM 730 N N . GLU A 1 89 ? 17.541 -7.139 -18.860 1.00 81.94 89 GLU A N 1
ATOM 731 C CA . GLU A 1 89 ? 18.745 -7.960 -18.696 1.00 81.94 89 GLU A CA 1
ATOM 732 C C . GLU A 1 89 ? 18.907 -8.967 -19.840 1.00 81.94 89 GLU A C 1
ATOM 734 O O . GLU A 1 89 ? 19.997 -9.088 -20.396 1.00 81.94 89 GLU A O 1
ATOM 739 N N . ALA A 1 90 ? 17.820 -9.621 -20.262 1.00 82.25 90 ALA A N 1
ATOM 740 C CA . ALA A 1 90 ? 17.823 -10.526 -21.411 1.00 82.25 90 ALA A CA 1
ATOM 741 C C . ALA A 1 90 ? 18.132 -9.790 -22.727 1.00 82.25 90 ALA A C 1
ATOM 743 O O . ALA A 1 90 ? 18.896 -10.266 -23.560 1.00 82.25 90 ALA A O 1
ATOM 744 N N . LYS A 1 91 ? 17.591 -8.583 -22.922 1.00 79.19 91 LYS A N 1
ATOM 745 C CA . LYS A 1 91 ? 17.918 -7.757 -24.096 1.00 79.19 91 LYS A CA 1
ATOM 746 C C . LYS A 1 91 ? 19.359 -7.259 -24.071 1.00 79.19 91 LYS A C 1
ATOM 748 O O . LYS A 1 91 ? 19.977 -7.150 -25.127 1.00 79.19 91 LYS A O 1
ATOM 753 N N . ALA A 1 92 ? 19.899 -6.974 -22.890 1.00 72.62 92 ALA A N 1
ATOM 754 C CA . ALA A 1 92 ? 21.297 -6.598 -22.742 1.00 72.62 92 ALA A CA 1
ATOM 755 C C . ALA A 1 92 ? 22.251 -7.772 -23.014 1.00 72.62 92 ALA A C 1
ATOM 757 O O . ALA A 1 92 ? 23.319 -7.534 -23.573 1.00 72.62 92 ALA A O 1
ATOM 758 N N . SER A 1 93 ? 21.867 -9.013 -22.680 1.00 70.88 93 SER A N 1
ATOM 759 C CA . SER A 1 93 ? 22.668 -10.206 -22.985 1.00 70.88 93 SER A CA 1
ATOM 760 C C . SER A 1 93 ? 22.617 -10.604 -24.464 1.00 70.88 93 SER A C 1
ATOM 762 O O . SER A 1 93 ? 23.629 -11.034 -24.999 1.00 70.88 93 SER A O 1
ATOM 764 N N . MET A 1 94 ? 21.488 -10.394 -25.154 1.00 65.19 94 MET A N 1
ATOM 765 C CA . MET A 1 94 ? 21.364 -10.660 -26.599 1.00 65.19 94 MET A CA 1
ATOM 766 C C . MET A 1 94 ? 22.039 -9.601 -27.486 1.00 65.19 94 MET A C 1
ATOM 768 O O . MET A 1 94 ? 22.367 -9.872 -28.638 1.00 65.19 94 MET A O 1
ATOM 772 N N . SER A 1 95 ? 22.239 -8.380 -26.978 1.00 57.97 95 SER A N 1
ATOM 773 C CA . SER A 1 95 ? 22.835 -7.275 -27.742 1.00 57.97 95 SER A CA 1
ATOM 774 C C . SER A 1 95 ? 24.357 -7.397 -27.937 1.00 57.97 95 SER A C 1
ATOM 776 O O . SER A 1 95 ? 24.923 -6.581 -28.666 1.00 57.97 95 SER A O 1
ATOM 778 N N . ASP A 1 96 ? 25.015 -8.373 -27.301 1.00 55.47 96 ASP A N 1
ATOM 779 C CA . ASP A 1 96 ? 26.466 -8.610 -27.402 1.00 55.47 96 ASP A CA 1
ATOM 780 C C . ASP A 1 96 ? 26.858 -9.374 -28.691 1.00 55.47 96 ASP A C 1
ATOM 782 O O . ASP A 1 96 ? 28.001 -9.295 -29.132 1.00 55.47 96 ASP A O 1
ATOM 786 N N . ASP A 1 97 ? 25.902 -10.038 -29.357 1.00 53.28 97 ASP A N 1
ATOM 787 C CA . ASP A 1 97 ? 26.188 -11.028 -30.410 1.00 53.28 97 ASP A CA 1
ATOM 788 C C . ASP A 1 97 ? 26.191 -10.505 -31.867 1.00 53.28 97 ASP A C 1
ATOM 790 O O . ASP A 1 97 ? 26.511 -11.279 -32.772 1.00 53.28 97 ASP A O 1
ATOM 794 N N . GLY A 1 98 ? 25.869 -9.232 -32.167 1.00 51.62 98 GLY A N 1
ATOM 795 C CA . GLY A 1 98 ? 25.682 -8.863 -33.590 1.00 51.62 98 GLY A CA 1
ATOM 796 C C . GLY A 1 98 ? 25.785 -7.416 -34.083 1.00 51.62 98 GLY A C 1
ATOM 797 O O . GLY A 1 98 ? 25.899 -7.234 -35.293 1.00 51.62 98 GLY A O 1
ATOM 798 N N . GLU A 1 99 ? 25.781 -6.374 -33.246 1.00 51.81 99 GLU A N 1
ATOM 799 C CA . GLU A 1 99 ? 25.702 -4.984 -33.751 1.00 51.81 99 GLU A CA 1
ATOM 800 C C . GLU A 1 99 ? 26.711 -4.034 -33.090 1.00 51.81 99 GLU A C 1
ATOM 802 O O . GLU A 1 99 ? 26.375 -3.035 -32.453 1.00 51.81 99 GLU A O 1
ATOM 807 N N . SER A 1 100 ? 28.000 -4.290 -33.310 1.00 49.59 100 SER A N 1
ATOM 808 C CA . SER A 1 100 ? 29.088 -3.367 -32.967 1.00 49.59 100 SER A CA 1
ATOM 809 C C . SER A 1 100 ? 29.204 -2.201 -33.970 1.00 49.59 100 SER A C 1
ATOM 811 O O . SER A 1 100 ? 30.272 -1.965 -34.529 1.00 49.59 100 SER A O 1
ATOM 813 N N . TRP A 1 101 ? 28.122 -1.466 -34.246 1.00 46.19 101 TRP A N 1
ATOM 814 C CA . TRP A 1 101 ? 28.189 -0.248 -35.081 1.00 46.19 101 TRP A CA 1
ATOM 815 C C . TRP A 1 101 ? 28.514 1.020 -34.278 1.00 46.19 101 TRP A C 1
ATOM 817 O O . TRP A 1 101 ? 28.769 2.080 -34.848 1.00 46.19 101 TRP A O 1
ATOM 827 N N . THR A 1 102 ? 28.592 0.918 -32.949 1.00 54.69 102 THR A N 1
ATOM 828 C CA . THR A 1 102 ? 29.047 2.000 -32.070 1.00 54.69 102 THR A CA 1
ATOM 829 C C . THR A 1 102 ? 30.406 1.625 -31.492 1.00 54.69 102 THR A C 1
ATOM 831 O O . THR A 1 102 ? 30.487 0.742 -30.645 1.00 54.69 102 THR A O 1
ATOM 834 N N . LEU A 1 103 ? 31.473 2.289 -31.954 1.00 53.31 103 LEU A N 1
ATOM 835 C CA . LEU A 1 103 ? 32.823 2.238 -31.377 1.00 53.31 103 LEU A CA 1
ATOM 836 C C . LEU A 1 103 ? 32.765 2.642 -29.894 1.00 53.31 103 LEU A C 1
ATOM 838 O O . LEU A 1 103 ? 32.915 3.810 -29.539 1.00 53.31 103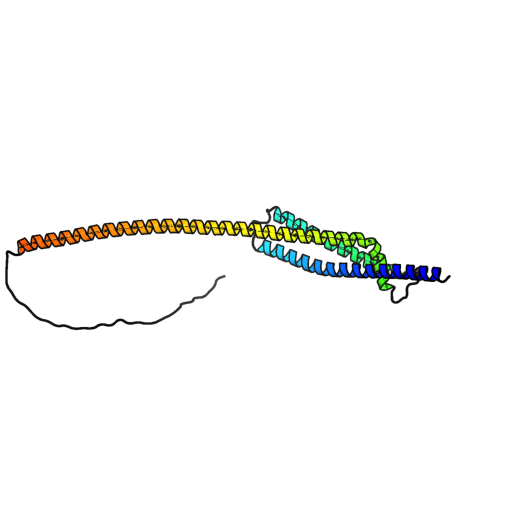 LEU A O 1
ATOM 842 N N . MET A 1 104 ? 32.496 1.674 -29.026 1.00 52.41 104 MET A N 1
ATOM 843 C CA . MET A 1 104 ? 32.539 1.817 -27.577 1.00 52.41 104 MET A CA 1
ATOM 844 C C . MET A 1 104 ? 33.745 1.027 -27.058 1.00 52.41 104 MET A C 1
ATOM 846 O O . MET A 1 104 ? 33.975 -0.101 -27.500 1.00 52.41 104 MET A O 1
ATOM 850 N N . PRO A 1 105 ? 34.548 1.593 -26.140 1.00 52.34 105 PRO A N 1
ATOM 851 C CA . PRO A 1 105 ? 35.642 0.866 -25.510 1.00 52.34 105 PRO A CA 1
ATOM 852 C C . PRO A 1 105 ? 35.141 -0.443 -24.887 1.00 52.34 105 PRO A C 1
ATOM 854 O O . PRO A 1 105 ? 34.135 -0.458 -24.179 1.00 52.34 105 PRO A O 1
ATOM 857 N N . ARG A 1 106 ? 35.869 -1.544 -25.107 1.00 56.84 106 ARG A N 1
ATOM 858 C CA . ARG A 1 106 ? 35.498 -2.905 -24.668 1.00 56.84 106 ARG A CA 1
ATOM 859 C C . ARG A 1 106 ? 35.264 -3.032 -23.153 1.00 56.84 106 ARG A C 1
ATOM 861 O O . ARG A 1 106 ? 34.511 -3.897 -22.727 1.00 56.84 106 ARG A O 1
ATOM 868 N N . SER A 1 107 ? 35.845 -2.148 -22.340 1.00 56.94 107 SER A N 1
ATOM 869 C CA . SER A 1 107 ? 35.606 -2.077 -20.890 1.00 56.94 107 SER A CA 1
ATOM 870 C C . SER A 1 107 ? 34.215 -1.551 -20.505 1.00 56.94 107 SER A C 1
ATOM 872 O O . SER A 1 107 ? 33.818 -1.678 -19.348 1.00 56.94 107 SER A O 1
ATOM 874 N N . TRP A 1 108 ? 33.474 -0.955 -21.444 1.00 54.78 108 TRP A N 1
ATOM 875 C CA . TRP A 1 108 ? 32.169 -0.318 -21.221 1.00 54.78 108 TRP A CA 1
ATOM 876 C C . TRP A 1 108 ? 31.008 -1.004 -21.951 1.00 54.78 108 TRP A C 1
ATOM 878 O O . TRP A 1 108 ? 29.854 -0.628 -21.726 1.00 54.78 108 TRP A O 1
ATOM 888 N N . SER A 1 109 ? 31.291 -2.028 -22.765 1.00 57.88 109 SER A N 1
ATOM 889 C CA . SER A 1 109 ? 30.280 -2.767 -23.537 1.00 57.88 109 SER A CA 1
ATOM 890 C C . SER A 1 109 ? 29.152 -3.295 -22.638 1.00 57.88 109 SER A C 1
ATOM 892 O O . SER A 1 109 ? 27.992 -2.984 -22.865 1.00 57.88 109 SER A O 1
ATOM 894 N N . GLY A 1 110 ? 29.479 -3.955 -21.519 1.00 58.25 110 GLY A N 1
ATOM 895 C CA . GLY A 1 110 ? 28.472 -4.589 -20.653 1.00 58.25 110 GLY A CA 1
ATOM 896 C C . GLY A 1 110 ? 27.592 -3.653 -19.809 1.00 58.25 110 GLY A C 1
ATOM 897 O O . GLY A 1 110 ? 26.534 -4.071 -19.356 1.00 58.25 110 GLY A O 1
ATOM 898 N N . ARG A 1 111 ? 28.003 -2.398 -19.567 1.00 60.50 111 ARG A N 1
ATOM 899 C CA . ARG A 1 111 ? 27.187 -1.420 -18.806 1.00 60.50 111 ARG A CA 1
ATOM 900 C C . ARG A 1 111 ? 26.292 -0.609 -19.740 1.00 60.50 111 A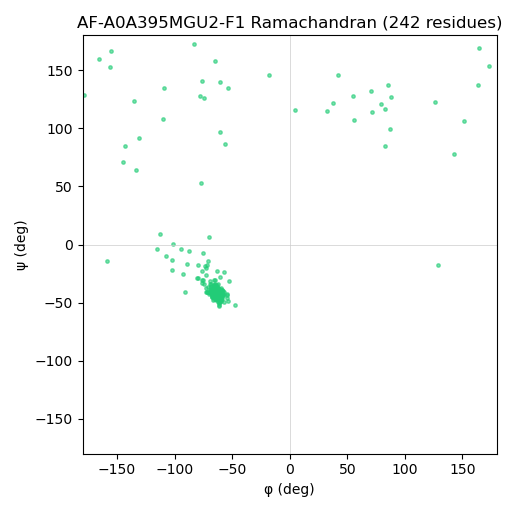RG A C 1
ATOM 902 O O . ARG A 1 111 ? 25.112 -0.420 -19.487 1.00 60.50 111 ARG A O 1
ATOM 909 N N . THR A 1 112 ? 26.832 -0.213 -20.888 1.00 63.16 112 THR A N 1
ATOM 910 C CA . THR A 1 112 ? 26.101 0.609 -21.859 1.00 63.16 112 THR A CA 1
ATOM 911 C C . THR A 1 112 ? 25.010 -0.158 -22.612 1.00 63.16 112 THR A C 1
ATOM 913 O O . THR A 1 112 ? 24.017 0.457 -22.997 1.00 63.16 112 THR A O 1
ATOM 916 N N . THR A 1 113 ? 25.121 -1.482 -22.774 1.00 68.06 113 THR A N 1
ATOM 917 C CA . THR A 1 113 ? 24.057 -2.322 -23.361 1.00 68.06 113 THR A CA 1
ATOM 918 C C . THR A 1 113 ? 22.804 -2.360 -22.486 1.00 68.06 113 THR A C 1
ATOM 920 O O . THR A 1 113 ? 21.694 -2.189 -22.997 1.00 68.06 113 THR A O 1
ATOM 923 N N . VAL A 1 114 ? 22.973 -2.484 -21.165 1.00 72.19 114 VAL A N 1
ATOM 924 C CA . VAL A 1 114 ? 21.877 -2.400 -20.186 1.00 72.19 114 VAL A CA 1
ATOM 925 C C . VAL A 1 114 ? 21.253 -1.008 -20.205 1.00 72.19 114 VAL A C 1
ATOM 927 O O . VAL A 1 114 ? 20.037 -0.904 -20.347 1.00 72.19 114 VAL A O 1
ATOM 930 N N . ALA A 1 115 ? 22.060 0.061 -20.175 1.00 71.81 115 ALA A N 1
ATOM 931 C CA . ALA A 1 115 ? 21.561 1.433 -20.296 1.00 71.81 115 ALA A CA 1
ATOM 932 C C . ALA A 1 115 ? 20.707 1.635 -21.560 1.00 71.81 115 ALA A C 1
ATOM 934 O O . ALA A 1 115 ? 19.641 2.249 -21.510 1.00 71.81 115 ALA A O 1
ATOM 935 N N . MET A 1 116 ? 21.151 1.106 -22.704 1.00 72.31 116 MET A N 1
ATOM 936 C CA . MET A 1 116 ? 20.447 1.240 -23.983 1.00 72.31 116 MET A CA 1
ATOM 937 C C . MET A 1 116 ? 19.130 0.456 -24.017 1.00 72.31 116 MET A C 1
ATOM 939 O O . MET A 1 116 ? 18.132 0.966 -24.536 1.00 72.31 116 MET A O 1
ATOM 943 N N . ALA A 1 117 ? 19.096 -0.748 -23.441 1.00 75.69 117 ALA A N 1
ATOM 944 C CA . ALA A 1 117 ? 17.866 -1.523 -23.282 1.00 75.69 117 ALA A CA 1
ATOM 945 C C . ALA A 1 117 ? 16.898 -0.854 -22.285 1.00 75.69 117 ALA A C 1
ATOM 947 O O . ALA A 1 117 ? 15.695 -0.769 -22.548 1.00 75.69 117 ALA A O 1
ATOM 948 N N . TRP A 1 118 ? 17.429 -0.305 -21.187 1.00 80.31 118 TRP A N 1
ATOM 949 C CA . TRP A 1 118 ? 16.683 0.411 -20.153 1.00 80.31 118 TRP A CA 1
ATOM 950 C C . TRP A 1 118 ? 16.026 1.683 -20.683 1.00 80.31 118 TRP A C 1
ATOM 952 O O . TRP A 1 118 ? 14.854 1.918 -20.403 1.00 80.31 118 TRP A O 1
ATOM 962 N N . LEU A 1 119 ? 16.716 2.474 -21.511 1.00 76.06 119 LEU A N 1
ATOM 963 C CA . LEU A 1 119 ? 16.197 3.740 -22.047 1.00 76.06 119 LEU A CA 1
ATOM 964 C C . LEU A 1 119 ? 14.820 3.617 -22.718 1.00 76.06 119 LEU A C 1
ATOM 966 O O . LEU A 1 119 ? 14.025 4.553 -22.649 1.00 76.06 119 LEU A O 1
ATOM 970 N N . ARG A 1 120 ? 14.514 2.467 -23.331 1.00 75.56 120 ARG A N 1
ATOM 971 C CA . ARG A 1 120 ? 13.221 2.218 -23.989 1.00 75.56 120 ARG A CA 1
ATOM 972 C C . ARG A 1 120 ? 12.081 1.935 -23.009 1.00 75.56 120 ARG A C 1
ATOM 974 O O . ARG A 1 120 ? 10.938 2.256 -23.315 1.00 75.56 120 ARG A O 1
ATOM 981 N N . VAL A 1 121 ? 12.376 1.338 -21.855 1.00 80.19 121 VAL A N 1
ATOM 982 C CA . VAL A 1 121 ? 11.367 0.912 -20.864 1.00 80.19 121 VAL A CA 1
ATOM 983 C C . VAL A 1 121 ? 11.367 1.803 -19.613 1.00 80.19 121 VAL A C 1
ATOM 985 O O . VAL A 1 121 ? 10.431 1.765 -18.818 1.00 80.19 121 VAL A O 1
ATOM 988 N N . ARG A 1 122 ? 12.366 2.680 -19.476 1.00 82.50 122 ARG A N 1
ATOM 989 C CA . ARG A 1 122 ? 12.607 3.578 -18.341 1.00 82.50 122 ARG A CA 1
ATOM 990 C C . ARG A 1 122 ? 11.368 4.339 -17.886 1.00 82.50 122 ARG A C 1
ATOM 992 O O . ARG A 1 122 ? 11.054 4.325 -16.704 1.00 82.50 122 ARG A O 1
ATOM 999 N N . THR A 1 123 ? 10.663 5.018 -18.788 1.00 80.94 123 THR A N 1
ATOM 1000 C CA . THR A 1 123 ? 9.490 5.830 -18.414 1.00 80.94 123 THR A CA 1
ATOM 1001 C C . THR A 1 123 ? 8.372 4.969 -17.836 1.00 80.94 123 THR A C 1
ATOM 1003 O O . THR A 1 123 ? 7.785 5.327 -16.820 1.00 80.94 123 THR A O 1
ATOM 1006 N N . LYS A 1 124 ? 8.132 3.798 -18.433 1.00 82.50 124 LYS A N 1
ATOM 1007 C CA . LYS A 1 124 ? 7.164 2.815 -17.944 1.00 82.50 124 LYS A CA 1
ATOM 1008 C C . LYS A 1 124 ? 7.578 2.268 -16.578 1.00 82.50 124 LYS A C 1
ATOM 1010 O O . LYS A 1 124 ? 6.753 2.219 -15.676 1.00 82.50 124 LYS A O 1
ATOM 1015 N N . ALA A 1 125 ? 8.844 1.896 -16.410 1.00 79.19 125 ALA A N 1
ATOM 1016 C CA . ALA A 1 125 ? 9.352 1.364 -15.151 1.00 79.19 125 ALA A CA 1
ATOM 1017 C C . ALA A 1 125 ? 9.290 2.400 -14.016 1.00 79.19 125 ALA A C 1
ATOM 1019 O O . ALA A 1 125 ? 8.812 2.091 -12.930 1.00 79.19 125 ALA A O 1
ATOM 1020 N N . LEU A 1 126 ? 9.703 3.644 -14.274 1.00 79.62 126 LEU A N 1
A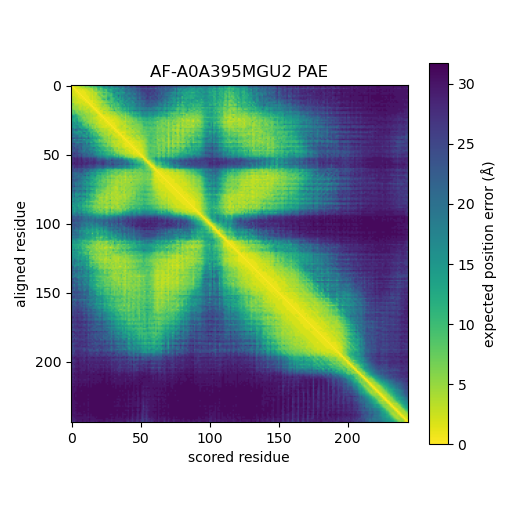TOM 1021 C CA . LEU A 1 126 ? 9.632 4.728 -13.290 1.00 79.62 126 LEU A CA 1
ATOM 1022 C C . LEU A 1 126 ? 8.186 5.089 -12.925 1.00 79.62 126 LEU A C 1
ATOM 1024 O O . LEU A 1 126 ? 7.911 5.402 -11.768 1.00 79.62 126 LEU A O 1
ATOM 1028 N N . GLU A 1 127 ? 7.250 5.009 -13.873 1.00 85.38 127 GLU A N 1
ATOM 1029 C CA . GLU A 1 127 ? 5.834 5.227 -13.576 1.00 85.38 127 GLU A CA 1
ATOM 1030 C C . GLU A 1 127 ? 5.246 4.088 -12.737 1.00 85.38 127 GLU A C 1
ATOM 1032 O O . GLU A 1 127 ? 4.529 4.362 -11.781 1.00 85.38 127 GLU A O 1
ATOM 1037 N N . LEU A 1 128 ? 5.597 2.827 -13.016 1.00 85.44 128 LEU A N 1
ATOM 1038 C CA . LEU A 1 128 ? 5.192 1.682 -12.189 1.00 85.44 128 LEU A CA 1
ATOM 1039 C C . LEU A 1 128 ? 5.752 1.784 -10.764 1.00 85.44 128 LEU A C 1
ATOM 1041 O O . LEU A 1 128 ? 5.035 1.524 -9.801 1.00 85.44 128 LEU A O 1
ATOM 1045 N N . VAL A 1 129 ? 7.004 2.228 -10.617 1.00 83.81 129 VAL A N 1
ATOM 1046 C CA . VAL A 1 129 ? 7.603 2.544 -9.311 1.00 83.81 129 VAL A CA 1
ATOM 1047 C C . VAL A 1 129 ? 6.792 3.628 -8.599 1.00 83.81 129 VAL A C 1
ATOM 1049 O O . VAL A 1 129 ? 6.420 3.460 -7.442 1.00 83.81 129 VAL A O 1
ATOM 1052 N N . ARG A 1 130 ? 6.432 4.714 -9.291 1.00 86.06 130 ARG A N 1
ATOM 1053 C CA . ARG A 1 130 ? 5.634 5.796 -8.699 1.00 86.06 130 ARG A CA 1
ATOM 1054 C C . ARG A 1 130 ? 4.213 5.364 -8.335 1.00 86.06 130 ARG A C 1
ATOM 1056 O O . ARG A 1 130 ? 3.694 5.784 -7.303 1.00 86.06 130 ARG A O 1
ATOM 1063 N N . GLN A 1 131 ? 3.593 4.519 -9.156 1.00 86.12 131 GLN A N 1
ATOM 1064 C CA . GLN A 1 131 ? 2.302 3.900 -8.859 1.00 86.12 131 GLN A CA 1
ATOM 1065 C C . GLN A 1 131 ? 2.394 3.038 -7.602 1.00 86.12 131 GLN A C 1
ATOM 1067 O O . GLN A 1 131 ? 1.542 3.164 -6.723 1.00 86.12 131 GLN A O 1
ATOM 1072 N N . ARG A 1 132 ? 3.459 2.239 -7.476 1.00 84.00 132 ARG A N 1
ATOM 1073 C CA . ARG A 1 132 ? 3.701 1.416 -6.293 1.00 84.00 132 ARG A CA 1
ATOM 1074 C C . ARG A 1 132 ? 3.851 2.265 -5.032 1.00 84.00 132 ARG A C 1
ATOM 1076 O O . ARG A 1 132 ? 3.146 2.005 -4.068 1.00 84.00 132 ARG A O 1
ATOM 1083 N N . GLU A 1 133 ? 4.684 3.305 -5.050 1.00 82.50 133 GLU A N 1
ATOM 1084 C CA . GLU A 1 133 ? 4.844 4.224 -3.908 1.00 82.50 133 GLU A CA 1
ATOM 1085 C C . GLU A 1 133 ? 3.506 4.862 -3.490 1.00 82.50 133 GLU A C 1
ATOM 1087 O O . GLU A 1 133 ? 3.172 4.946 -2.306 1.00 82.50 133 GLU A O 1
ATOM 1092 N N . GLY A 1 134 ? 2.684 5.254 -4.470 1.00 85.31 134 GLY A N 1
ATOM 1093 C CA . GLY A 1 134 ? 1.343 5.776 -4.214 1.00 85.31 134 GLY A CA 1
ATOM 1094 C C . GLY A 1 134 ? 0.398 4.745 -3.587 1.00 85.31 134 GLY A C 1
ATOM 1095 O O . GLY A 1 134 ? -0.390 5.092 -2.705 1.00 85.31 134 GLY A O 1
ATOM 1096 N N . LEU A 1 135 ? 0.465 3.482 -4.017 1.00 83.75 135 LEU A N 1
ATOM 1097 C CA . LEU A 1 135 ? -0.332 2.399 -3.440 1.00 83.75 135 LEU A CA 1
ATOM 1098 C C . LEU A 1 135 ? 0.156 2.006 -2.045 1.00 83.75 135 LEU A C 1
ATOM 1100 O O . LEU A 1 135 ? -0.679 1.851 -1.159 1.00 83.75 135 LEU A O 1
ATOM 1104 N N . THR A 1 136 ? 1.466 1.942 -1.806 1.00 82.38 136 THR A N 1
ATOM 1105 C CA . THR A 1 136 ? 2.045 1.710 -0.475 1.00 82.38 136 THR A CA 1
ATOM 1106 C C . THR A 1 136 ? 1.528 2.733 0.535 1.00 82.38 136 THR A C 1
ATOM 1108 O O . THR A 1 136 ? 1.053 2.357 1.607 1.00 82.38 136 THR A O 1
ATOM 1111 N N . ALA A 1 137 ? 1.514 4.022 0.178 1.00 84.62 137 ALA A N 1
ATOM 1112 C CA . ALA A 1 137 ? 0.969 5.066 1.045 1.00 84.62 137 ALA A CA 1
ATOM 1113 C C . ALA A 1 137 ? -0.525 4.852 1.361 1.00 84.62 137 ALA A C 1
ATOM 1115 O O . ALA A 1 137 ? -0.962 5.039 2.499 1.00 84.62 137 ALA A O 1
ATOM 1116 N N . ARG A 1 138 ? -1.321 4.414 0.375 1.00 84.81 138 ARG A N 1
ATOM 1117 C CA . ARG A 1 138 ? -2.744 4.089 0.583 1.00 84.81 138 ARG A CA 1
ATOM 1118 C C . ARG A 1 138 ? -2.933 2.857 1.460 1.00 84.81 138 ARG A C 1
ATOM 1120 O O . ARG A 1 138 ? -3.826 2.868 2.302 1.00 84.81 138 ARG A O 1
ATOM 1127 N N . VAL A 1 139 ? -2.108 1.823 1.295 1.00 84.88 139 VAL A N 1
ATOM 1128 C CA . VAL A 1 139 ? -2.128 0.623 2.145 1.00 84.88 139 VAL A CA 1
ATOM 1129 C C . VAL A 1 139 ? -1.833 0.995 3.587 1.00 84.88 139 VAL A C 1
ATOM 1131 O O . VAL A 1 139 ? -2.609 0.631 4.465 1.00 84.88 139 VAL A O 1
ATOM 1134 N N . GLN A 1 140 ? -0.787 1.782 3.835 1.00 84.19 140 GLN A N 1
ATOM 1135 C CA . GLN A 1 140 ? -0.452 2.249 5.181 1.00 84.19 140 GLN A CA 1
ATOM 1136 C C . GLN A 1 140 ? -1.589 3.077 5.794 1.00 84.19 140 GLN A C 1
ATOM 1138 O O . GLN A 1 140 ? -1.966 2.858 6.946 1.00 84.19 140 GLN A O 1
ATOM 1143 N N . PHE A 1 141 ? -2.193 3.985 5.021 1.00 84.81 141 PHE A N 1
ATOM 1144 C CA . PHE A 1 141 ? -3.359 4.747 5.473 1.00 84.81 141 PHE A CA 1
ATOM 1145 C C . PHE A 1 141 ? -4.543 3.833 5.815 1.00 84.81 141 PHE A C 1
ATOM 1147 O O . PHE A 1 141 ? -5.165 3.980 6.866 1.00 84.81 141 PHE A O 1
ATOM 1154 N N . MET A 1 142 ? -4.833 2.855 4.959 1.00 83.50 142 MET A N 1
ATOM 1155 C CA . MET A 1 142 ? -5.920 1.904 5.159 1.00 83.50 142 MET A CA 1
ATOM 1156 C C . MET A 1 142 ? -5.677 1.027 6.391 1.00 83.50 142 MET A C 1
ATOM 1158 O O . MET A 1 142 ? -6.579 0.887 7.213 1.00 83.50 142 MET A O 1
ATOM 1162 N N . GLN A 1 143 ? -4.456 0.525 6.593 1.00 83.19 143 GLN A N 1
ATOM 1163 C CA . GLN A 1 143 ? -4.060 -0.184 7.815 1.00 83.19 143 GLN A CA 1
ATOM 1164 C C . GLN A 1 143 ? -4.277 0.679 9.055 1.00 83.19 143 GLN A C 1
ATOM 1166 O O . GLN A 1 143 ? -4.930 0.237 9.999 1.00 83.19 143 GLN A O 1
ATOM 1171 N N . MET A 1 144 ? -3.804 1.927 9.033 1.00 84.19 144 MET A N 1
ATOM 1172 C CA . MET A 1 144 ? -3.984 2.860 10.144 1.00 84.19 144 MET A CA 1
ATOM 1173 C C . MET A 1 144 ? -5.470 3.133 10.415 1.00 84.19 144 MET A C 1
ATOM 1175 O O . MET A 1 144 ? -5.889 3.172 11.569 1.00 84.19 144 MET A O 1
ATOM 1179 N N . SER A 1 145 ? -6.291 3.256 9.368 1.00 83.31 145 SER A N 1
ATOM 1180 C CA . SER A 1 145 ? -7.737 3.461 9.497 1.00 83.31 145 SER A CA 1
ATOM 1181 C C . SER A 1 145 ? -8.459 2.237 10.074 1.00 83.31 145 SER A C 1
ATOM 1183 O O . SER A 1 145 ? -9.289 2.390 10.968 1.00 83.31 145 SER A O 1
ATOM 1185 N N . MET A 1 146 ? -8.090 1.021 9.650 1.00 80.31 146 MET A N 1
ATOM 1186 C CA . MET A 1 146 ? -8.643 -0.226 10.185 1.00 80.31 146 MET A CA 1
ATOM 1187 C C . MET A 1 146 ? -8.271 -0.398 11.658 1.00 80.31 146 MET A C 1
ATOM 1189 O O . MET A 1 146 ? -9.125 -0.716 12.484 1.00 80.31 146 MET A O 1
ATOM 1193 N N . ILE A 1 147 ? -7.008 -0.139 12.008 1.00 82.50 147 ILE A N 1
ATOM 1194 C CA . ILE A 1 147 ? -6.534 -0.176 13.395 1.00 82.50 147 ILE A CA 1
ATOM 1195 C C . ILE A 1 147 ? -7.252 0.893 14.229 1.00 82.50 147 ILE A C 1
ATOM 1197 O O . ILE A 1 147 ? -7.719 0.595 15.325 1.00 82.50 147 ILE A O 1
ATOM 1201 N N . SER A 1 148 ? -7.404 2.114 13.711 1.00 83.06 148 SER A N 1
ATOM 1202 C CA . SER A 1 148 ? -8.080 3.214 14.406 1.00 83.06 148 SER A CA 1
ATOM 1203 C C . SER A 1 148 ? -9.570 2.943 14.635 1.00 83.06 148 SER A C 1
ATOM 1205 O O . SER A 1 148 ? -10.057 3.160 15.744 1.00 83.06 148 SER A O 1
ATOM 1207 N N . SER A 1 149 ? -10.286 2.410 13.640 1.00 81.56 149 SER A N 1
ATOM 1208 C CA . SER A 1 149 ? -11.694 2.018 13.793 1.00 81.56 149 SER A CA 1
ATOM 1209 C C . SER A 1 149 ? -11.857 0.981 14.902 1.00 81.56 149 SER A C 1
ATOM 1211 O O . SER A 1 149 ? -12.733 1.103 15.753 1.00 81.56 149 SER A O 1
ATOM 1213 N N . ARG A 1 150 ? -10.961 -0.009 14.948 1.00 78.12 150 ARG A N 1
ATOM 1214 C CA . ARG A 1 150 ? -10.966 -1.045 15.988 1.00 78.12 150 ARG A CA 1
ATOM 1215 C C . ARG A 1 150 ? -10.607 -0.492 17.358 1.00 78.12 150 ARG A C 1
ATOM 1217 O O . ARG A 1 150 ? -11.227 -0.867 18.350 1.00 78.12 150 ARG A O 1
ATOM 1224 N N . LEU A 1 151 ? -9.624 0.403 17.421 1.00 85.56 151 LEU A N 1
ATOM 1225 C CA . LEU A 1 151 ? -9.246 1.070 18.660 1.00 85.56 151 LEU A CA 1
ATOM 1226 C C . LEU A 1 151 ? -10.435 1.850 19.226 1.00 85.56 151 LEU A C 1
ATOM 1228 O O . LEU A 1 151 ? -10.714 1.748 20.416 1.00 85.56 151 LEU A O 1
ATOM 1232 N N . ARG A 1 152 ? -11.183 2.540 18.362 1.00 85.56 152 ARG A N 1
ATOM 1233 C CA . ARG A 1 152 ? -12.399 3.265 18.735 1.00 85.56 152 ARG A CA 1
ATOM 1234 C C . ARG A 1 152 ? -13.510 2.337 19.233 1.00 85.56 152 ARG A C 1
ATOM 1236 O O . ARG A 1 152 ?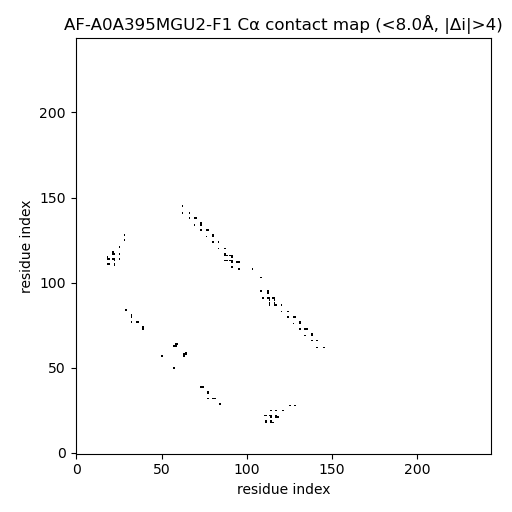 -14.160 2.647 20.231 1.00 85.56 152 ARG A O 1
ATOM 1243 N N . ASP A 1 153 ? -13.708 1.183 18.602 1.00 85.00 153 ASP A N 1
ATOM 1244 C CA . ASP A 1 153 ? -14.687 0.192 19.067 1.00 85.00 153 ASP A CA 1
ATOM 1245 C C . ASP A 1 153 ? -14.300 -0.385 20.435 1.00 85.00 153 ASP A C 1
ATOM 1247 O O . ASP A 1 153 ? -15.142 -0.498 21.330 1.00 85.00 153 ASP A O 1
ATOM 1251 N N . LEU A 1 154 ? -13.019 -0.697 20.645 1.00 86.12 154 LEU A N 1
ATOM 1252 C CA . LEU A 1 154 ? -12.507 -1.158 21.937 1.00 86.12 154 LEU A CA 1
ATOM 1253 C C . LEU A 1 154 ? -12.602 -0.077 23.017 1.00 86.12 154 LEU A C 1
ATOM 1255 O O . LEU A 1 154 ? -12.981 -0.382 24.151 1.00 86.12 154 LEU A O 1
ATOM 1259 N N . GLU A 1 155 ? -12.320 1.176 22.673 1.00 90.19 155 GLU A N 1
ATOM 1260 C CA . GLU A 1 155 ? -12.497 2.328 23.556 1.00 90.19 155 GLU A CA 1
ATOM 1261 C C . GLU A 1 155 ? -13.966 2.460 23.973 1.00 90.19 155 GLU A C 1
ATOM 1263 O O . GLU A 1 155 ? -14.266 2.562 25.162 1.00 90.19 155 GLU A O 1
ATOM 1268 N N . SER A 1 156 ? -14.902 2.344 23.025 1.00 88.81 156 SER A N 1
ATOM 1269 C CA . SER A 1 156 ? -16.339 2.413 23.315 1.00 88.81 156 SER A CA 1
ATOM 1270 C C . SER A 1 156 ? -16.809 1.285 24.241 1.00 88.81 156 SER A C 1
ATOM 1272 O O . SER A 1 156 ? -17.558 1.527 25.189 1.00 88.81 156 SER A O 1
ATOM 1274 N N . ARG A 1 157 ? -16.322 0.054 24.032 1.00 90.06 157 ARG A N 1
ATOM 1275 C CA . ARG A 1 157 ? -16.648 -1.107 24.877 1.00 90.06 157 ARG A CA 1
ATOM 1276 C C . ARG A 1 157 ? -16.064 -0.968 26.275 1.00 90.06 157 ARG A C 1
ATOM 1278 O O . ARG A 1 157 ? -16.711 -1.357 27.247 1.00 90.06 157 ARG A O 1
ATOM 1285 N N . THR A 1 158 ? -14.857 -0.422 26.376 1.00 92.69 158 THR A N 1
ATOM 1286 C CA . THR A 1 158 ? -14.194 -0.161 27.657 1.00 92.69 158 THR A CA 1
ATOM 1287 C C . THR A 1 158 ? -14.949 0.913 28.426 1.00 92.69 158 THR A C 1
ATOM 1289 O O . THR A 1 158 ? -15.340 0.678 29.566 1.00 92.69 158 THR A O 1
ATOM 1292 N N . LYS A 1 159 ? -15.285 2.020 27.762 1.00 94.06 159 LYS A N 1
ATOM 1293 C CA . LYS A 1 159 ? -16.092 3.102 28.327 1.00 94.06 159 LYS A CA 1
ATOM 1294 C C . LYS A 1 159 ? -17.479 2.629 28.768 1.00 94.06 159 LYS A C 1
ATOM 1296 O O . LYS A 1 159 ? -17.954 3.002 29.833 1.00 94.06 159 LYS A O 1
ATOM 1301 N N . TRP A 1 160 ? -18.131 1.766 27.990 1.00 92.81 160 TRP A N 1
ATOM 1302 C CA . TRP A 1 160 ? -19.415 1.179 28.382 1.00 92.81 160 TRP A CA 1
ATOM 1303 C C . TRP A 1 160 ? -19.292 0.262 29.602 1.00 92.81 160 TRP A C 1
ATOM 1305 O O . TRP A 1 160 ? -20.169 0.256 30.465 1.00 92.81 160 TRP A O 1
ATOM 1315 N N . ARG A 1 161 ? -18.203 -0.509 29.697 1.00 92.81 161 ARG A N 1
ATOM 1316 C CA . ARG A 1 161 ? -17.921 -1.345 30.870 1.00 92.81 161 ARG A CA 1
ATOM 1317 C C . ARG A 1 161 ? -17.693 -0.490 32.115 1.00 92.81 161 ARG A C 1
ATOM 1319 O O . ARG A 1 161 ? -18.220 -0.835 33.165 1.00 92.81 161 ARG A O 1
ATOM 1326 N N . GLU A 1 162 ? -16.961 0.610 31.981 1.00 93.50 162 GLU A N 1
ATOM 1327 C CA . GLU A 1 162 ? -16.735 1.587 33.048 1.00 93.50 162 GLU A CA 1
ATOM 1328 C C . GLU A 1 162 ? -18.057 2.210 33.513 1.00 93.50 162 GLU A C 1
ATOM 1330 O O . GLU A 1 162 ? -18.401 2.102 34.683 1.00 93.50 162 GLU A O 1
ATOM 1335 N N . MET A 1 163 ? -18.885 2.705 32.588 1.00 93.69 163 MET A N 1
ATOM 1336 C CA . MET A 1 163 ? -20.216 3.235 32.918 1.00 93.69 163 MET A CA 1
ATOM 1337 C C . MET A 1 163 ? -21.109 2.207 33.620 1.00 93.69 163 MET A C 1
ATOM 1339 O O . MET A 1 163 ? -21.832 2.543 34.554 1.00 93.69 163 MET A O 1
ATOM 1343 N N . LYS A 1 164 ? -21.071 0.941 33.189 1.00 95.31 164 LYS A N 1
ATOM 1344 C CA . LYS A 1 164 ? -21.813 -0.134 33.860 1.00 95.31 164 LYS A CA 1
ATOM 1345 C C . LYS A 1 164 ? -21.289 -0.430 35.258 1.00 95.31 164 LYS A C 1
ATOM 1347 O O . LYS A 1 164 ? -22.087 -0.731 36.144 1.00 95.31 164 LYS A O 1
ATOM 1352 N N . MET A 1 165 ? -19.976 -0.373 35.448 1.00 94.06 165 MET A N 1
ATOM 1353 C CA . MET A 1 165 ? -19.357 -0.524 36.758 1.00 94.06 165 MET A CA 1
ATOM 1354 C C . MET A 1 165 ? -19.776 0.629 37.676 1.00 94.06 165 MET A C 1
ATOM 1356 O O . MET A 1 165 ? -20.225 0.362 38.787 1.00 94.06 165 MET A O 1
ATOM 1360 N N . ASP A 1 166 ? -19.759 1.867 37.184 1.00 95.31 166 ASP A N 1
ATOM 1361 C CA . ASP A 1 166 ? -20.225 3.050 37.915 1.00 95.31 166 ASP A CA 1
ATOM 1362 C C . ASP A 1 166 ? -21.719 2.981 38.256 1.00 95.31 166 ASP A C 1
ATOM 1364 O O . ASP A 1 166 ? -22.154 3.366 39.339 1.00 95.31 166 ASP A O 1
ATOM 1368 N N . GLU A 1 167 ? -22.549 2.468 37.348 1.00 94.38 167 GLU A N 1
ATOM 1369 C CA . GLU A 1 167 ? -23.966 2.259 37.641 1.00 94.38 167 GLU A CA 1
ATOM 1370 C C . GLU A 1 167 ? -24.151 1.172 38.713 1.00 94.38 167 GLU A C 1
ATOM 1372 O O . GLU A 1 167 ? -24.997 1.297 39.604 1.00 94.38 167 GLU A O 1
ATOM 1377 N N . SER A 1 168 ? -23.350 0.104 38.650 1.00 94.38 168 SER A N 1
ATOM 1378 C CA . SER A 1 168 ? -23.385 -0.974 39.639 1.00 94.38 168 SER A CA 1
ATOM 1379 C C . SER A 1 168 ? -22.885 -0.529 41.017 1.00 94.38 168 SER A C 1
ATOM 1381 O O . SER A 1 168 ? -23.472 -0.939 42.019 1.00 94.38 168 SER A O 1
ATOM 1383 N N . SER A 1 169 ? -21.878 0.350 41.085 1.00 95.69 169 SER A N 1
ATOM 1384 C CA . SER A 1 169 ? -21.359 0.889 42.345 1.00 95.69 169 SER A CA 1
ATOM 1385 C C . SER A 1 169 ? -22.387 1.790 43.019 1.00 95.69 169 SER A C 1
ATOM 1387 O O . SER A 1 169 ? -22.692 1.577 44.187 1.00 95.69 169 SER A O 1
ATOM 1389 N N . ARG A 1 170 ? -23.042 2.689 42.273 1.00 95.88 170 ARG A N 1
ATOM 1390 C CA . ARG A 1 170 ? -24.135 3.526 42.802 1.00 95.88 170 ARG A CA 1
ATOM 1391 C C . ARG A 1 170 ? -25.299 2.696 43.342 1.00 95.88 170 ARG A C 1
ATOM 1393 O O . ARG A 1 170 ? -25.878 3.022 44.376 1.00 95.88 170 ARG A O 1
ATOM 1400 N N . LYS A 1 171 ? -25.650 1.597 42.661 1.00 96.62 171 LYS A N 1
ATOM 1401 C CA . LYS A 1 171 ? -26.669 0.655 43.156 1.00 96.62 171 LYS A CA 1
ATOM 1402 C C . LYS A 1 171 ? -26.223 0.004 44.463 1.00 96.62 171 LYS A C 1
ATOM 1404 O O . LYS A 1 171 ? -27.017 -0.058 45.399 1.00 96.62 171 LYS A O 1
ATOM 1409 N N . LEU A 1 172 ? -24.969 -0.435 44.551 1.00 96.00 172 LEU A N 1
ATOM 1410 C CA . LEU A 1 172 ? -24.418 -1.014 45.774 1.00 96.00 172 LEU A CA 1
ATOM 1411 C C . LE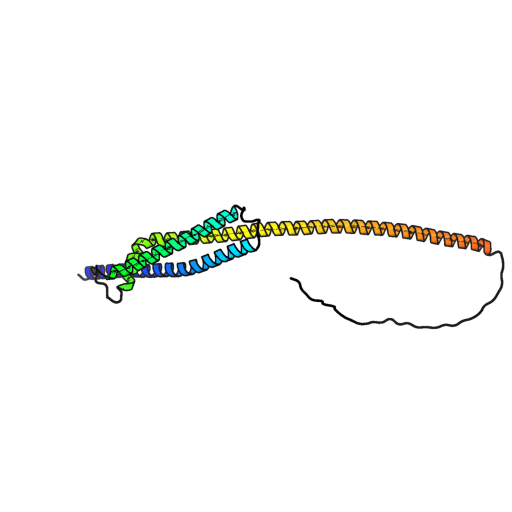U A 1 172 ? -24.408 -0.002 46.927 1.00 96.00 172 LEU A C 1
ATOM 1413 O O . LEU A 1 172 ? -24.859 -0.337 48.015 1.00 96.00 172 LEU A O 1
ATOM 1417 N N . GLU A 1 173 ? -23.982 1.236 46.684 1.00 96.62 173 GLU A N 1
ATOM 1418 C CA . GLU A 1 173 ? -24.015 2.322 47.670 1.00 96.62 173 GLU A CA 1
ATOM 1419 C C . GLU A 1 173 ? -25.435 2.567 48.187 1.00 96.62 173 GLU A C 1
ATOM 1421 O O . GLU A 1 173 ? -25.648 2.634 49.394 1.00 96.62 173 GLU A O 1
ATOM 1426 N N . SER A 1 174 ? -26.432 2.597 47.296 1.00 96.75 174 SER A N 1
ATOM 1427 C CA . SER A 1 174 ? -27.833 2.757 47.707 1.00 96.75 174 SER A CA 1
ATOM 1428 C C . SER A 1 174 ? -28.340 1.598 48.578 1.00 96.75 174 SER A C 1
ATOM 1430 O O . SER A 1 174 ? -29.117 1.811 49.511 1.00 96.75 174 SER A O 1
ATOM 1432 N N . LEU A 1 175 ? -27.881 0.367 48.314 1.00 97.25 175 LEU A N 1
ATOM 1433 C CA . LEU A 1 175 ? -28.213 -0.802 49.129 1.00 97.25 175 LEU A CA 1
ATOM 1434 C C . LEU A 1 175 ? -27.512 -0.758 50.487 1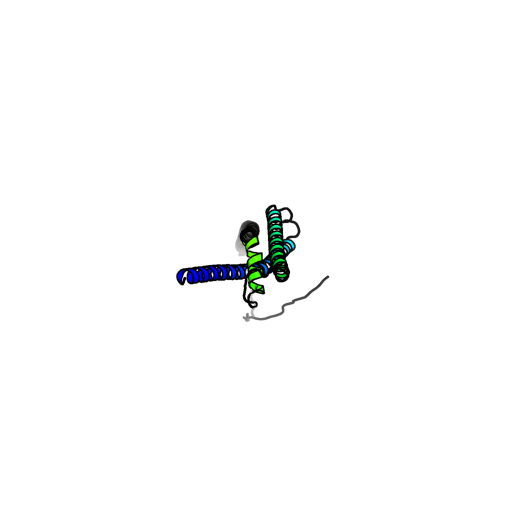.00 97.25 175 LEU A C 1
ATOM 1436 O O . LEU A 1 175 ? -28.137 -1.090 51.492 1.00 97.25 175 LEU A O 1
ATOM 1440 N N . VAL A 1 176 ? -26.247 -0.336 50.526 1.00 96.81 176 VAL A N 1
ATOM 1441 C CA . VAL A 1 176 ? -25.484 -0.166 51.768 1.00 96.81 176 VAL A CA 1
ATOM 1442 C C . VAL A 1 176 ? -26.134 0.895 52.646 1.00 96.81 176 VAL A C 1
ATOM 1444 O O . VAL A 1 176 ? -26.342 0.645 53.831 1.00 96.81 176 VAL A O 1
ATOM 1447 N N . GLU A 1 177 ? -26.534 2.031 52.076 1.00 96.12 177 GLU A N 1
ATOM 1448 C CA . GLU A 1 177 ? -27.219 3.087 52.823 1.00 96.12 177 GLU A CA 1
ATOM 1449 C C . GLU A 1 177 ? -28.581 2.604 53.344 1.00 96.12 177 GLU A C 1
ATOM 1451 O O . GLU A 1 177 ? -28.907 2.774 54.516 1.00 96.12 177 GLU A O 1
ATOM 1456 N N . SER A 1 178 ? -29.341 1.876 52.519 1.00 97.19 178 SER A N 1
ATOM 1457 C CA . SER A 1 178 ? -30.604 1.264 52.948 1.00 97.19 178 SER A CA 1
ATOM 1458 C C . SER A 1 178 ? -30.418 0.254 54.088 1.00 97.19 178 SER A C 1
ATOM 1460 O O . SER A 1 178 ? -31.210 0.222 55.039 1.00 97.19 178 SER A O 1
ATOM 1462 N N . GLN A 1 179 ? -29.375 -0.579 54.021 1.00 96.19 179 GLN A N 1
ATOM 1463 C CA . GLN A 1 179 ? -29.035 -1.507 55.098 1.00 96.19 179 GLN A CA 1
ATOM 1464 C C . GLN A 1 179 ? -28.611 -0.760 56.363 1.00 96.19 179 GLN A C 1
ATOM 1466 O O . GLN A 1 179 ? -29.067 -1.115 57.450 1.00 96.19 179 GLN A O 1
ATOM 1471 N N . ARG A 1 180 ? -27.804 0.294 56.228 1.00 96.62 180 ARG A N 1
ATOM 1472 C CA . ARG A 1 180 ? -27.359 1.149 57.331 1.00 96.62 180 ARG A CA 1
ATOM 1473 C C . ARG A 1 180 ? -28.535 1.805 58.053 1.00 96.62 180 ARG A C 1
ATOM 1475 O O . ARG A 1 180 ? -28.631 1.697 59.274 1.00 96.62 180 ARG A O 1
ATOM 1482 N N . ASP A 1 181 ? -29.485 2.373 57.317 1.00 96.56 181 ASP A N 1
ATOM 1483 C CA . ASP A 1 181 ? -30.721 2.936 57.874 1.00 96.56 181 ASP A CA 1
ATOM 1484 C C . ASP A 1 181 ? -31.533 1.896 58.645 1.00 96.56 181 ASP A C 1
ATOM 1486 O O . ASP A 1 181 ? -32.083 2.163 59.719 1.00 96.56 181 ASP A O 1
ATOM 1490 N N . ARG A 1 182 ? -31.632 0.680 58.102 1.00 95.75 182 ARG A N 1
ATOM 1491 C CA . ARG A 1 182 ? -32.360 -0.408 58.753 1.00 95.75 182 ARG A CA 1
ATOM 1492 C C . ARG A 1 182 ? -31.671 -0.861 60.036 1.00 95.75 182 ARG A C 1
ATOM 1494 O O . ARG A 1 182 ? -32.370 -1.124 61.014 1.00 95.75 182 ARG A O 1
ATOM 1501 N N . ILE A 1 183 ? -30.340 -0.913 60.048 1.00 96.19 183 ILE A N 1
ATOM 1502 C CA . ILE A 1 183 ? -29.547 -1.186 61.251 1.00 96.19 183 ILE A CA 1
ATOM 1503 C C . ILE A 1 183 ? -29.809 -0.100 62.294 1.00 96.19 183 ILE A C 1
ATOM 1505 O O . ILE A 1 183 ? -30.207 -0.435 63.404 1.00 96.19 183 ILE A O 1
ATOM 1509 N N . HIS A 1 184 ? -29.728 1.182 61.933 1.00 96.25 184 HIS A N 1
ATOM 1510 C CA . HIS A 1 184 ? -30.004 2.279 62.866 1.00 96.25 184 HIS A CA 1
ATOM 1511 C C . HIS A 1 184 ? -31.425 2.230 63.445 1.00 96.25 184 HIS A C 1
ATOM 1513 O O . HIS A 1 184 ? -31.620 2.417 64.646 1.00 96.25 184 HIS A O 1
ATOM 1519 N N . ARG A 1 185 ? -32.434 1.879 62.638 1.00 94.81 185 ARG A N 1
ATOM 1520 C CA . ARG A 1 185 ? -33.806 1.670 63.141 1.00 94.81 185 ARG A CA 1
ATOM 1521 C C . ARG A 1 185 ? -33.896 0.519 64.143 1.00 94.81 185 ARG A C 1
ATOM 1523 O O . ARG A 1 185 ? -34.641 0.625 65.119 1.00 94.81 185 ARG A O 1
ATOM 1530 N N . LEU A 1 186 ? -33.185 -0.583 63.894 1.00 95.62 186 LEU A N 1
ATOM 1531 C CA . LEU A 1 186 ? -33.129 -1.721 64.814 1.00 95.62 186 LEU A CA 1
ATOM 1532 C C . LEU A 1 186 ? -32.394 -1.347 66.104 1.00 95.62 186 LEU A C 1
ATOM 1534 O O . LEU A 1 186 ? -32.897 -1.640 67.185 1.00 95.62 186 LEU A O 1
ATOM 1538 N N . GLU A 1 187 ? -31.275 -0.635 66.007 1.00 95.44 187 GLU A N 1
ATOM 1539 C CA . GLU A 1 187 ? -30.538 -0.105 67.156 1.00 95.44 187 GLU A CA 1
ATOM 1540 C C . GLU A 1 187 ? -31.416 0.810 68.015 1.00 95.44 187 GLU A C 1
ATOM 1542 O O . GLU A 1 187 ? -31.428 0.682 69.238 1.00 95.44 187 GLU A O 1
ATOM 1547 N N . ASP A 1 188 ? -32.206 1.693 67.403 1.00 95.50 188 ASP A N 1
ATOM 1548 C CA . ASP A 1 188 ? -33.139 2.564 68.119 1.00 95.50 188 ASP A CA 1
ATOM 1549 C C . ASP A 1 188 ? -34.264 1.788 68.807 1.00 95.50 188 ASP A C 1
ATOM 1551 O O . ASP A 1 188 ? -34.689 2.141 69.911 1.00 95.50 188 ASP A O 1
ATOM 1555 N N . LEU A 1 189 ? -34.774 0.730 68.169 1.00 94.75 189 LEU A N 1
ATOM 1556 C CA . LEU A 1 189 ? -35.767 -0.149 68.785 1.00 94.75 189 LEU A CA 1
ATOM 1557 C C . LEU A 1 189 ? -35.186 -0.879 69.992 1.00 94.75 189 LEU A C 1
ATOM 1559 O O . LEU A 1 189 ? -35.834 -0.883 71.039 1.00 94.75 189 LEU A O 1
AT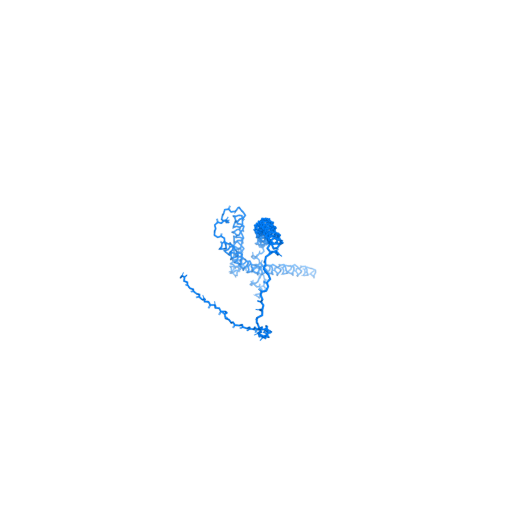OM 1563 N N . VAL A 1 190 ? -33.974 -1.421 69.868 1.00 94.44 190 VAL A N 1
ATOM 1564 C CA . VAL A 1 190 ? -33.257 -2.075 70.967 1.00 94.44 190 VAL A CA 1
ATOM 1565 C C . VAL A 1 190 ? -33.008 -1.078 72.093 1.00 94.44 190 VAL A C 1
ATOM 1567 O O . VAL A 1 190 ? -33.448 -1.322 73.210 1.00 94.44 190 VAL A O 1
ATOM 1570 N N . LYS A 1 191 ? -32.436 0.099 71.807 1.00 92.81 191 LYS A N 1
ATOM 1571 C CA . LYS A 1 191 ? -32.217 1.162 72.805 1.00 92.81 191 LYS A CA 1
ATOM 1572 C C . LYS A 1 191 ? -33.504 1.547 73.534 1.00 92.81 191 LYS A C 1
ATOM 1574 O O . LYS A 1 191 ? -33.489 1.723 74.752 1.00 92.81 191 LYS A O 1
ATOM 1579 N N . ARG A 1 192 ? -34.628 1.680 72.816 1.00 90.38 192 ARG A N 1
ATOM 1580 C CA . ARG A 1 192 ? -35.940 1.963 73.425 1.00 90.38 192 ARG A CA 1
ATOM 1581 C C . ARG A 1 192 ? -36.422 0.820 74.312 1.00 90.38 192 ARG A C 1
ATOM 1583 O O . ARG A 1 192 ? -36.959 1.103 75.377 1.00 90.38 192 ARG A O 1
ATOM 1590 N N . TRP A 1 193 ? -36.257 -0.428 73.881 1.00 90.31 193 TRP A N 1
ATOM 1591 C CA . TRP A 1 193 ? -36.592 -1.607 74.681 1.00 90.31 193 TRP A CA 1
ATOM 1592 C C . TRP A 1 193 ? -35.757 -1.657 75.957 1.00 90.31 193 TRP A C 1
ATOM 1594 O O . TRP A 1 193 ? -36.323 -1.615 77.041 1.00 90.31 193 TRP A O 1
ATOM 1604 N N . THR A 1 194 ? -34.432 -1.574 75.844 1.00 90.56 194 THR A N 1
ATOM 1605 C CA . THR A 1 194 ? -33.518 -1.579 76.990 1.00 90.56 194 THR A CA 1
ATOM 1606 C C . THR A 1 194 ? -33.817 -0.435 77.962 1.00 90.56 194 THR A C 1
ATOM 1608 O O . THR A 1 194 ? -33.889 -0.651 79.167 1.00 90.56 194 THR A O 1
ATOM 1611 N N . ARG A 1 195 ? -34.088 0.783 77.467 1.00 82.50 195 ARG A N 1
ATOM 1612 C CA . ARG A 1 195 ? -34.481 1.920 78.321 1.00 82.50 195 ARG A CA 1
ATOM 1613 C C . ARG A 1 195 ? -35.833 1.690 79.014 1.00 82.50 195 ARG A C 1
ATOM 1615 O O . ARG A 1 195 ? -36.015 2.142 80.145 1.00 82.50 195 ARG A O 1
ATOM 1622 N N . ARG A 1 196 ? -36.780 1.006 78.363 1.00 78.31 196 ARG A N 1
ATOM 1623 C CA . ARG A 1 196 ? -38.087 0.659 78.944 1.00 78.31 196 ARG A CA 1
ATOM 1624 C C . ARG A 1 196 ? -37.963 -0.449 79.991 1.00 78.31 196 ARG A C 1
ATOM 1626 O O . ARG A 1 196 ? -38.590 -0.340 81.035 1.00 78.31 196 ARG A O 1
ATOM 1633 N N . ASP A 1 197 ? -37.095 -1.427 79.769 1.00 71.38 197 ASP A N 1
ATOM 1634 C CA . ASP A 1 197 ? -36.798 -2.471 80.751 1.00 71.38 197 ASP A CA 1
ATOM 1635 C C . ASP A 1 197 ? -36.069 -1.893 81.965 1.00 71.38 197 ASP A C 1
ATOM 1637 O O . ASP A 1 197 ? -36.423 -2.214 83.089 1.00 71.38 197 ASP A O 1
ATOM 1641 N N . HIS A 1 198 ? -35.128 -0.961 81.778 1.00 60.50 198 HIS A N 1
ATOM 1642 C CA . HIS A 1 198 ? -34.438 -0.293 82.892 1.00 60.50 198 HIS A CA 1
ATOM 1643 C C . HIS A 1 198 ? -35.358 0.648 83.689 1.00 60.50 198 HIS A C 1
ATOM 1645 O O . HIS A 1 198 ? -35.200 0.789 84.897 1.00 60.50 198 HIS A O 1
ATOM 1651 N N . SER A 1 199 ? -36.351 1.272 83.048 1.00 60.47 199 SER A N 1
ATOM 1652 C CA . SER A 1 199 ? -37.371 2.069 83.752 1.00 60.47 199 SER A CA 1
ATOM 1653 C C . SER A 1 199 ? -38.482 1.210 84.367 1.00 60.47 199 SER A C 1
ATOM 1655 O O . SER A 1 199 ? -39.024 1.581 85.405 1.00 60.47 199 SER A O 1
ATOM 1657 N N . GLY A 1 200 ? -38.787 0.047 83.786 1.00 58.91 200 GLY A N 1
ATOM 1658 C CA . GLY A 1 200 ? -39.640 -0.983 84.379 1.00 58.91 200 GLY A CA 1
ATOM 1659 C C . GLY A 1 200 ? -38.993 -1.628 85.603 1.00 58.91 200 GLY A C 1
ATOM 1660 O O . GLY A 1 200 ? -39.665 -1.789 86.615 1.00 58.91 200 GLY A O 1
ATOM 1661 N N . LEU A 1 201 ? -37.685 -1.888 85.548 1.00 56.59 201 LEU A N 1
ATOM 1662 C CA . LEU A 1 201 ? -36.869 -2.316 86.683 1.00 56.59 201 LEU A CA 1
ATOM 1663 C C . LEU A 1 201 ? -36.763 -1.216 87.736 1.00 56.59 201 LEU A C 1
ATOM 1665 O O . LEU A 1 201 ? -37.075 -1.495 88.874 1.00 56.59 201 LEU A O 1
ATOM 1669 N N . SER A 1 202 ? -36.483 0.042 87.387 1.00 53.12 202 SER A N 1
ATOM 1670 C CA . SER A 1 202 ? -36.458 1.141 88.372 1.00 53.12 202 SER A CA 1
ATOM 1671 C C . SER A 1 202 ? -37.838 1.419 89.011 1.00 53.12 202 SER A C 1
ATOM 1673 O O . SER A 1 202 ? -37.931 1.779 90.186 1.00 53.12 202 SER A O 1
ATOM 1675 N N . ARG A 1 203 ? -38.945 1.188 88.285 1.00 52.16 203 ARG A N 1
ATOM 1676 C CA . ARG A 1 203 ? -40.318 1.252 88.827 1.00 52.16 203 ARG A CA 1
ATOM 1677 C C . ARG A 1 203 ? -40.693 0.021 89.666 1.00 52.16 203 ARG A C 1
ATOM 1679 O O . ARG A 1 203 ? -41.452 0.142 90.622 1.00 52.16 203 ARG A O 1
ATOM 1686 N N . ALA A 1 204 ? -40.182 -1.156 89.316 1.00 49.81 204 ALA A N 1
ATOM 1687 C CA . ALA A 1 204 ? -40.335 -2.374 90.107 1.00 49.81 204 ALA A CA 1
ATOM 1688 C C . ALA A 1 204 ? -39.430 -2.359 91.347 1.00 49.81 204 ALA A C 1
ATOM 1690 O O . ALA A 1 204 ? -39.824 -2.870 92.380 1.00 49.81 204 ALA A O 1
ATOM 1691 N N . GLU A 1 205 ? -38.273 -1.707 91.287 1.00 50.19 205 GLU A N 1
ATOM 1692 C CA . GLU A 1 205 ? -37.307 -1.539 92.375 1.00 50.19 205 GLU A CA 1
ATOM 1693 C C . GLU A 1 205 ? -37.738 -0.430 93.345 1.00 50.19 205 GLU A C 1
ATOM 1695 O O . GLU A 1 205 ? -37.523 -0.545 94.543 1.00 50.19 205 GLU A O 1
ATOM 1700 N N . THR A 1 206 ? -38.479 0.584 92.885 1.00 49.22 206 THR A N 1
ATOM 1701 C CA . THR A 1 206 ? -39.195 1.514 93.786 1.00 49.22 206 THR A CA 1
ATOM 1702 C C . THR A 1 206 ? -40.429 0.890 94.446 1.00 49.22 206 THR A C 1
ATOM 1704 O O . THR A 1 206 ? -40.865 1.384 95.483 1.00 49.22 206 THR A O 1
ATOM 1707 N N . LEU A 1 207 ? -40.966 -0.211 93.905 1.00 46.97 207 LEU A N 1
ATOM 1708 C CA . LEU A 1 207 ? -42.005 -1.023 94.558 1.00 46.97 207 LEU A CA 1
ATOM 1709 C C . LEU A 1 207 ? -41.435 -2.185 95.391 1.00 46.97 207 LEU A C 1
ATOM 1711 O O . LEU A 1 207 ? -42.081 -2.607 96.343 1.00 46.97 207 LEU A O 1
ATOM 1715 N N . ALA A 1 208 ? -40.233 -2.672 95.076 1.00 48.00 208 ALA A N 1
ATOM 1716 C CA . ALA A 1 208 ? -39.517 -3.698 95.834 1.00 48.00 208 ALA A CA 1
ATOM 1717 C C . ALA A 1 208 ? -38.621 -3.107 96.939 1.00 48.00 208 ALA A C 1
ATOM 1719 O O . ALA A 1 208 ? -38.269 -3.807 97.879 1.00 48.00 208 ALA A O 1
ATOM 1720 N N . GLY A 1 209 ? -38.316 -1.807 96.897 1.00 40.62 209 GLY A N 1
ATOM 1721 C CA . GLY A 1 209 ? -37.569 -1.091 97.936 1.00 40.62 209 GLY A CA 1
ATOM 1722 C C . GLY A 1 209 ? -38.323 -0.892 99.259 1.00 40.62 209 GLY A C 1
ATOM 1723 O O . GLY A 1 209 ? -37.817 -0.194 100.135 1.00 40.62 209 GLY A O 1
ATOM 1724 N N . LEU A 1 210 ? -39.517 -1.479 99.414 1.00 42.03 210 LEU A N 1
ATOM 1725 C CA . LEU A 1 210 ? -40.277 -1.476 100.667 1.00 42.03 210 LEU A CA 1
ATOM 1726 C C . LEU A 1 210 ? -40.401 -2.857 101.328 1.00 42.03 210 LEU A C 1
ATOM 1728 O O . LEU A 1 210 ? -41.128 -2.977 102.309 1.00 42.03 210 LEU A O 1
ATOM 1732 N N . GLU A 1 211 ? -39.698 -3.886 100.850 1.00 44.75 211 GLU A N 1
ATOM 1733 C CA . GLU A 1 211 ? -39.554 -5.121 101.617 1.00 44.75 211 GLU A CA 1
ATOM 1734 C C . GLU A 1 211 ? -38.118 -5.651 101.608 1.00 44.75 211 GLU A C 1
ATOM 1736 O O . GLU A 1 211 ? -37.547 -5.985 100.575 1.00 44.75 211 GLU A O 1
ATOM 1741 N N . ILE A 1 212 ? -37.626 -5.800 102.841 1.00 39.94 212 ILE A N 1
ATOM 1742 C CA . ILE A 1 212 ? -36.568 -6.704 103.294 1.00 39.94 212 ILE A CA 1
ATOM 1743 C C . ILE A 1 212 ? -35.142 -6.154 103.167 1.00 39.94 212 ILE A C 1
ATOM 1745 O O . ILE A 1 212 ? -34.476 -6.199 102.137 1.00 39.94 212 ILE A O 1
ATOM 1749 N N . GLY A 1 213 ? -34.668 -5.667 104.317 1.00 36.94 213 GLY A N 1
ATOM 1750 C CA . GLY A 1 213 ? -33.257 -5.457 104.598 1.00 36.94 213 GLY A CA 1
ATOM 1751 C C . GLY A 1 213 ? -32.542 -6.723 105.081 1.00 36.94 213 GLY A C 1
ATOM 1752 O O . GLY A 1 213 ? -33.180 -7.706 105.450 1.00 36.94 213 GLY A O 1
ATOM 1753 N N . SER A 1 214 ? -31.212 -6.582 105.196 1.00 33.97 214 SER A N 1
ATOM 1754 C CA . SER A 1 214 ? -30.250 -7.489 105.860 1.00 33.97 214 SER A CA 1
ATOM 1755 C C . SER A 1 214 ? -30.024 -8.832 105.126 1.00 33.97 214 SER A C 1
ATOM 1757 O O . SER A 1 214 ? -30.980 -9.497 104.765 1.00 33.97 214 SER A O 1
ATOM 1759 N N . SER A 1 215 ? -28.818 -9.352 104.865 1.00 35.50 215 SER A N 1
ATOM 1760 C CA . SER A 1 215 ? -27.490 -9.123 105.456 1.00 35.50 215 SER A CA 1
ATOM 1761 C C . SER A 1 215 ? -26.343 -9.704 104.594 1.00 35.50 215 SER A C 1
ATOM 1763 O O . SER A 1 215 ? -26.560 -10.624 103.815 1.00 35.50 215 SER A O 1
ATOM 1765 N N . GLU A 1 216 ? -25.133 -9.178 104.833 1.00 36.09 216 GLU A N 1
ATOM 1766 C CA . GLU A 1 216 ? -23.780 -9.786 104.769 1.00 36.09 216 GLU A CA 1
ATOM 1767 C C . GLU A 1 216 ? -23.208 -10.487 103.511 1.00 36.09 216 GLU A C 1
ATOM 1769 O O . GLU A 1 216 ? -23.476 -11.638 103.191 1.00 36.09 216 GLU A O 1
ATOM 1774 N N . ALA A 1 217 ? -22.254 -9.772 102.896 1.00 38.28 217 ALA A N 1
ATOM 1775 C CA . ALA A 1 217 ? -20.815 -10.078 102.822 1.00 38.28 217 ALA A CA 1
ATOM 1776 C C . ALA A 1 217 ? -20.336 -11.541 102.667 1.00 38.28 217 ALA A C 1
ATOM 1778 O O . ALA A 1 217 ? -20.375 -12.319 103.615 1.00 38.28 217 ALA A O 1
ATOM 1779 N N . ASN A 1 218 ? -19.587 -11.810 101.584 1.00 32.53 218 ASN A N 1
ATOM 1780 C CA . ASN A 1 218 ? -18.184 -12.200 101.766 1.00 32.53 218 ASN A CA 1
ATOM 1781 C C . ASN A 1 218 ? -17.260 -11.942 100.559 1.00 32.53 218 ASN A C 1
ATOM 1783 O O . ASN A 1 218 ? -17.670 -11.881 99.405 1.00 32.53 218 ASN A O 1
ATOM 1787 N N . LYS A 1 219 ? -15.998 -11.760 100.945 1.00 39.03 219 LYS A N 1
ATOM 1788 C CA . LYS A 1 219 ? -14.768 -11.302 100.283 1.00 39.03 219 LYS A CA 1
ATOM 1789 C C . LYS A 1 219 ? -14.268 -12.132 99.074 1.00 39.03 219 LYS A C 1
ATOM 1791 O O . LYS A 1 219 ? -14.405 -13.345 99.085 1.00 39.03 219 LYS A O 1
ATOM 1796 N N . VAL A 1 220 ? -13.769 -11.474 98.010 1.00 40.38 220 VAL A N 1
ATOM 1797 C CA . VAL A 1 220 ? -12.344 -11.184 97.629 1.00 40.38 220 VAL A CA 1
ATOM 1798 C C . VAL A 1 220 ? -11.692 -12.296 96.793 1.00 40.38 220 VAL A C 1
ATOM 1800 O O . VAL A 1 220 ? -11.693 -13.446 97.205 1.00 40.38 220 VAL A O 1
ATOM 1803 N N . VAL A 1 221 ? -11.120 -11.939 95.636 1.00 39.12 221 VAL A N 1
ATOM 1804 C CA . VAL A 1 221 ? -9.666 -11.930 95.341 1.00 39.12 221 VAL A CA 1
ATOM 1805 C C . VAL A 1 221 ? -9.464 -11.415 93.904 1.00 39.12 221 VAL A C 1
ATOM 1807 O O . VAL A 1 221 ? -10.125 -11.855 92.967 1.00 39.12 221 VAL A O 1
ATOM 1810 N N . GLU A 1 222 ? -8.577 -10.428 93.806 1.00 40.81 222 GLU A N 1
ATOM 1811 C CA . GLU A 1 222 ? -8.002 -9.797 92.616 1.00 40.81 222 GLU A CA 1
ATOM 1812 C C . GLU A 1 222 ? -7.144 -10.790 91.804 1.00 40.81 222 GLU A C 1
ATOM 1814 O O . GLU A 1 222 ? -6.630 -11.757 92.359 1.00 40.81 222 GLU A O 1
ATOM 1819 N N . ASP A 1 223 ? -6.917 -10.554 90.513 1.00 40.03 223 ASP A N 1
ATOM 1820 C CA . ASP A 1 223 ? -5.712 -9.821 90.087 1.00 40.03 223 ASP A CA 1
ATOM 1821 C C . ASP A 1 223 ? -5.405 -9.987 88.586 1.00 40.03 223 ASP A C 1
ATOM 1823 O O . ASP A 1 223 ? -5.517 -11.071 88.015 1.00 40.03 223 ASP A O 1
ATOM 1827 N N . ASP A 1 224 ? -5.044 -8.841 88.013 1.00 37.75 224 ASP A N 1
ATOM 1828 C CA . ASP A 1 224 ? -4.129 -8.526 86.918 1.00 37.75 224 ASP A CA 1
ATOM 1829 C C . ASP A 1 224 ? -4.014 -9.329 85.613 1.00 37.75 224 ASP A C 1
ATOM 1831 O O . ASP A 1 224 ? -3.966 -10.554 85.540 1.00 37.75 224 ASP A O 1
ATOM 1835 N N . GLY A 1 225 ? -3.738 -8.554 84.555 1.00 34.81 225 GLY A N 1
ATOM 1836 C CA . GLY A 1 225 ? -2.760 -9.000 83.563 1.00 34.81 225 GLY A CA 1
ATOM 1837 C C . GLY A 1 225 ? -3.069 -8.672 82.112 1.00 34.81 225 GLY A C 1
ATOM 1838 O O . GLY A 1 225 ? -3.453 -9.535 81.334 1.00 34.81 225 GLY A O 1
ATOM 1839 N N . LEU A 1 226 ? -2.827 -7.413 81.754 1.00 37.94 226 LEU A N 1
ATOM 1840 C CA . LEU A 1 226 ? -2.335 -6.925 80.461 1.00 37.94 226 LEU A CA 1
ATOM 1841 C C . LEU A 1 226 ? -1.654 -7.986 79.554 1.00 37.94 226 LEU A C 1
ATOM 1843 O O . LEU A 1 226 ? -0.892 -8.811 80.046 1.00 37.94 226 LEU A O 1
ATOM 1847 N N . VAL A 1 227 ? -1.831 -7.851 78.227 1.00 39.84 227 VAL A N 1
ATOM 1848 C CA . VAL A 1 227 ? -0.792 -7.879 77.157 1.00 39.84 227 VAL A CA 1
ATOM 1849 C C . VAL A 1 227 ? -1.379 -8.393 75.823 1.00 39.84 227 VAL A C 1
ATOM 1851 O O . VAL A 1 227 ? -1.585 -9.582 75.608 1.00 39.84 227 VAL A O 1
ATOM 1854 N N . THR A 1 228 ? -1.574 -7.478 74.868 1.00 44.94 228 THR A N 1
ATOM 1855 C CA . THR A 1 228 ? -1.225 -7.710 73.450 1.00 44.94 228 THR A CA 1
ATOM 1856 C C . THR A 1 228 ? 0.298 -7.574 73.329 1.00 44.94 228 THR A C 1
ATOM 1858 O O . THR A 1 228 ? 0.819 -6.636 73.941 1.00 44.94 228 THR A O 1
ATOM 1861 N N . PRO A 1 229 ? 1.030 -8.383 72.534 1.00 49.66 229 PRO A N 1
ATOM 1862 C CA . PRO A 1 229 ? 1.150 -8.031 71.115 1.00 49.66 229 PRO A CA 1
ATOM 1863 C C . PRO A 1 229 ? 1.456 -9.195 70.137 1.00 49.66 229 PRO A C 1
ATOM 1865 O O . PRO A 1 229 ? 1.893 -10.275 70.509 1.00 49.66 229 PRO A O 1
ATOM 1868 N N . THR A 1 230 ? 1.277 -8.873 68.850 1.00 37.84 230 THR A N 1
ATOM 1869 C CA . THR A 1 230 ? 2.098 -9.271 67.684 1.00 37.84 230 THR A CA 1
ATOM 1870 C C . THR A 1 230 ? 2.379 -10.748 67.381 1.00 37.84 230 THR A C 1
ATOM 1872 O O . THR A 1 230 ? 3.106 -11.417 68.102 1.00 37.84 230 THR A O 1
ATOM 1875 N N . GLY A 1 231 ? 2.090 -11.118 66.128 1.00 33.84 231 GLY A N 1
ATOM 1876 C CA . GLY A 1 231 ? 3.192 -11.492 65.236 1.00 33.84 231 GLY A CA 1
ATOM 1877 C C . GLY A 1 231 ? 3.110 -12.850 64.536 1.00 33.84 231 GLY A C 1
ATOM 1878 O O . GLY A 1 231 ? 3.161 -13.892 65.170 1.00 33.84 231 GLY A O 1
ATOM 1879 N N . SER A 1 232 ? 3.172 -12.755 63.205 1.00 37.00 232 SER A N 1
ATOM 1880 C CA . SER A 1 232 ? 3.853 -13.659 62.266 1.00 37.00 232 SER A CA 1
ATOM 1881 C C . SER A 1 232 ? 3.189 -14.957 61.776 1.00 37.00 232 SER A C 1
ATOM 1883 O O . SER A 1 232 ? 3.050 -15.937 62.493 1.00 37.00 232 SER A O 1
ATOM 1885 N N . GLU A 1 233 ? 2.965 -14.942 60.453 1.00 39.56 233 GLU A N 1
ATOM 1886 C CA . GLU A 1 233 ? 3.496 -15.919 59.485 1.00 39.56 233 GLU A CA 1
ATOM 1887 C C . GLU A 1 233 ? 2.931 -17.353 59.475 1.00 39.56 233 GLU A C 1
ATOM 1889 O O . GLU A 1 233 ? 3.262 -18.184 60.312 1.00 39.56 233 GLU A O 1
ATOM 1894 N N . ASN A 1 234 ? 2.245 -17.738 58.388 1.00 40.56 234 ASN A N 1
ATOM 1895 C CA . ASN A 1 234 ? 2.937 -18.316 57.223 1.00 40.56 234 ASN A CA 1
ATOM 1896 C C . ASN A 1 234 ? 2.011 -18.863 56.117 1.00 40.56 234 ASN A C 1
ATOM 1898 O O . ASN A 1 234 ? 0.926 -19.378 56.363 1.00 40.56 234 ASN A O 1
ATOM 1902 N N . ALA A 1 235 ? 2.595 -18.852 54.912 1.00 47.59 235 ALA A N 1
ATOM 1903 C CA . ALA A 1 235 ? 2.448 -19.822 53.822 1.00 47.59 235 ALA A CA 1
ATOM 1904 C C . ALA A 1 235 ? 1.246 -19.721 52.861 1.00 47.59 235 ALA A C 1
ATOM 1906 O O . ALA A 1 235 ? 0.266 -20.459 52.912 1.00 47.59 235 ALA A O 1
ATOM 1907 N N . THR A 1 236 ? 1.446 -18.874 51.849 1.00 43.41 236 THR A N 1
ATOM 1908 C CA . THR A 1 236 ? 1.554 -19.260 50.429 1.00 43.41 236 THR A CA 1
ATOM 1909 C C . THR A 1 236 ? 1.303 -20.745 50.120 1.00 43.41 236 THR A C 1
ATOM 1911 O O . THR A 1 236 ? 2.123 -21.601 50.450 1.00 43.41 236 THR A O 1
ATOM 1914 N N . LEU A 1 237 ? 0.244 -21.050 49.363 1.00 44.09 237 LEU A N 1
ATOM 1915 C CA . LEU A 1 237 ? 0.098 -22.347 48.701 1.00 44.09 237 LEU A CA 1
ATOM 1916 C C . LEU A 1 237 ? -0.266 -22.144 47.230 1.00 44.09 237 LEU A C 1
ATOM 1918 O O . LEU A 1 237 ? -1.417 -22.014 46.827 1.00 44.09 237 LEU A O 1
ATOM 1922 N N . SER A 1 238 ? 0.798 -22.091 46.434 1.00 42.34 238 SER A N 1
ATOM 1923 C CA . SER A 1 238 ? 0.788 -22.251 44.988 1.00 42.34 238 SER A CA 1
ATOM 1924 C C . SER A 1 238 ? 0.572 -23.730 44.657 1.00 42.34 238 SER A C 1
ATOM 1926 O O . SER A 1 238 ? 1.330 -24.583 45.121 1.00 42.34 238 SER A O 1
ATOM 1928 N N . ARG A 1 239 ? -0.435 -24.058 43.837 1.00 48.41 239 ARG A N 1
ATOM 1929 C CA . ARG A 1 239 ? -0.549 -25.386 43.209 1.00 48.41 239 ARG A CA 1
ATOM 1930 C C . ARG A 1 239 ? -1.091 -25.305 41.778 1.00 48.41 239 ARG A C 1
ATOM 1932 O O . ARG A 1 239 ? -2.274 -25.457 41.518 1.00 48.41 239 ARG A O 1
ATOM 1939 N N . ARG A 1 240 ? -0.159 -25.057 40.858 1.00 45.59 240 ARG A N 1
ATOM 1940 C CA . ARG A 1 240 ? 0.228 -25.921 39.723 1.00 45.59 240 ARG A CA 1
ATOM 1941 C C . ARG A 1 240 ? -0.858 -26.813 39.062 1.00 45.59 240 ARG A C 1
ATOM 1943 O O . ARG A 1 240 ? -1.192 -27.866 39.588 1.00 45.59 240 ARG A O 1
ATOM 1950 N N . SER A 1 241 ? -1.129 -26.476 37.793 1.00 41.31 241 SER A N 1
ATOM 1951 C CA . SER A 1 241 ? -0.993 -27.326 36.584 1.00 41.31 241 SER A CA 1
ATOM 1952 C C . SER A 1 241 ? -2.100 -28.286 36.120 1.00 41.31 241 SER A C 1
ATOM 1954 O O . SER A 1 241 ? -2.551 -29.176 36.834 1.00 41.31 241 SER A O 1
ATOM 1956 N N . SER A 1 242 ? -2.255 -28.212 34.788 1.00 48.28 242 SER A N 1
ATOM 1957 C CA . SER A 1 242 ? -2.495 -29.254 33.772 1.00 48.28 242 SER A CA 1
ATOM 1958 C C . SER A 1 242 ? -3.896 -29.816 33.577 1.00 48.28 242 SER A C 1
ATOM 1960 O O . SER A 1 242 ? -4.408 -30.516 34.448 1.00 48.28 242 SER A O 1
ATOM 1962 N N . LYS A 1 243 ? -4.397 -29.651 32.342 1.00 47.88 243 LYS A N 1
ATOM 1963 C CA . LYS A 1 243 ? -4.698 -30.712 31.348 1.00 47.88 243 LYS A CA 1
ATOM 1964 C C . LYS A 1 243 ? -5.606 -30.154 30.233 1.00 47.88 243 LYS A C 1
ATOM 1966 O O . LYS A 1 243 ? -6.291 -29.168 30.491 1.00 47.88 243 LYS A O 1
ATOM 1971 N N . PRO A 1 244 ? -5.803 -30.890 29.132 1.00 62.31 244 PRO A N 1
ATOM 1972 C CA . PRO A 1 244 ? -4.846 -31.577 28.266 1.00 62.31 244 PRO A CA 1
ATOM 1973 C C . PRO A 1 244 ? -4.770 -30.928 26.872 1.00 62.31 244 PRO A C 1
ATOM 1975 O O . PRO A 1 244 ? -5.709 -30.192 26.499 1.00 62.31 244 PRO A O 1
#

Solvent-accessible surface area (backbone atoms only — not comparable to full-atom values): 14320 Å² total; per-residue (Å²): 107,70,67,58,52,49,51,51,52,50,52,52,48,52,54,50,53,51,41,53,54,43,37,54,50,52,54,48,52,55,52,50,48,56,52,48,52,56,49,51,52,53,52,52,50,51,50,51,54,56,45,71,75,45,86,82,74,51,90,79,35,68,67,48,54,54,48,54,52,53,52,51,51,50,52,51,51,52,50,54,50,50,51,51,52,51,50,28,52,52,48,26,63,62,59,76,79,78,70,85,81,64,96,61,62,80,94,46,50,81,57,52,37,36,18,60,42,36,66,79,47,43,69,60,52,55,48,52,51,52,51,45,55,56,47,52,54,49,50,54,51,49,51,52,49,54,52,48,54,50,51,51,52,51,49,52,54,50,52,51,51,49,54,51,49,54,53,50,48,54,52,50,52,53,51,50,52,54,51,50,54,51,49,53,54,49,50,52,50,49,52,51,48,53,53,48,51,54,50,49,46,53,55,48,46,67,64,48,72,79,64,86,80,88,82,84,89,85,85,90,83,88,82,89,79,88,81,87,81,86,85,82,86,85,77,89,81,88,80,84,85,87,85,134

Radius of gyration: 46.96 Å; Cα contacts (8 Å, |Δi|>4): 66; chains: 1; bounding box: 81×56×143 Å

Sequence (244 aa):
MLTFVVAIAAAFYARLTYLRNSDDEFFRVKTSLSWYKTESTWLADLVTAINAQHEGFHTHQPEYQMYTFVMDDLLNLEQRLLDIVAETEAKASMSDDGESWTLMPRSWSGRTTVAMAWLRVRTKALELVRQREGLTARVQFMQMSMISSRLRDLESRTKWREMKMDESSRKLESLVESQRDRIHRLEDLVKRWTRRDHSGLSRAETLAGLEIGSSEANKVVEDDGLVTPTGSENATLSRRSSKP

Organism: NCBI:txid2675880

Mean predicted aligned error: 17.85 Å

Foldseek 3Di:
DVVVVVVVVVVVVVVVVLLVVLLVLLVVLVVVLVVLVVVLVVLVVVLVVVCVVDPDDPVPPVLVVVLVVLSVVLVVLSVVLVVLSVQLQVQLVVVVPDDPPDPDPPVCSSSSSSSVSSVVCVVVNVVSVVVSVVSVVVSVVSVVVVVVVVVVVVVVVVVVVVVVVVVVVVVVVVVVVVVVVVVVVVVVVVVVVVVVVVVVVVVVCVVVVPDDDDDDDDDDDDDDDDDDDDDDDDDDDDDDDDDD

Nearest PDB structures (foldseek):
  6ixg-assembly1_A  TM=3.042E-01  e=1.876E+00  Homo sapiens